Protein AF-A0A9P7V9T5-F1 (afdb_monomer_lite)

Structure (mmCIF, N/CA/C/O backbone):
data_AF-A0A9P7V9T5-F1
#
_entry.id   AF-A0A9P7V9T5-F1
#
loop_
_atom_site.group_PDB
_atom_site.id
_atom_site.type_symbol
_atom_site.label_atom_id
_atom_site.label_alt_id
_atom_site.label_comp_id
_atom_site.label_asym_id
_atom_site.label_entity_id
_atom_site.label_seq_id
_atom_site.pdbx_PDB_ins_code
_atom_site.Cartn_x
_atom_site.Cartn_y
_atom_site.Cartn_z
_atom_site.occupancy
_atom_site.B_iso_or_equiv
_atom_site.auth_seq_id
_atom_site.auth_comp_id
_atom_site.auth_asym_id
_atom_site.auth_atom_id
_atom_site.pdbx_PDB_model_num
ATOM 1 N N . MET A 1 1 ? -24.770 12.514 -9.478 1.00 42.34 1 MET A N 1
ATOM 2 C CA . MET A 1 1 ? -24.414 13.945 -9.297 1.00 42.34 1 MET A CA 1
ATOM 3 C C . MET A 1 1 ? -24.228 14.307 -7.820 1.00 42.34 1 MET A C 1
ATOM 5 O O . MET A 1 1 ? -23.297 15.034 -7.520 1.00 42.34 1 MET A O 1
ATOM 9 N N . PHE A 1 2 ? -25.030 13.765 -6.890 1.00 37.03 2 PHE A N 1
ATOM 10 C CA . PHE A 1 2 ? -24.787 13.904 -5.441 1.00 37.03 2 PHE A CA 1
ATOM 11 C C . PHE A 1 2 ? -23.568 13.104 -4.931 1.00 37.03 2 PHE A C 1
ATOM 13 O O . PHE A 1 2 ? -22.854 13.583 -4.059 1.00 37.03 2 PHE A O 1
ATOM 20 N N . GLU A 1 3 ? -23.274 11.935 -5.507 1.00 39.38 3 GLU A N 1
ATOM 21 C CA . GLU A 1 3 ? -22.151 11.078 -5.073 1.00 39.38 3 GLU A CA 1
ATOM 22 C C . GLU A 1 3 ? -20.760 11.644 -5.414 1.00 39.38 3 GLU A C 1
ATOM 24 O O . GLU A 1 3 ? -19.839 11.490 -4.618 1.00 39.38 3 GLU A O 1
ATO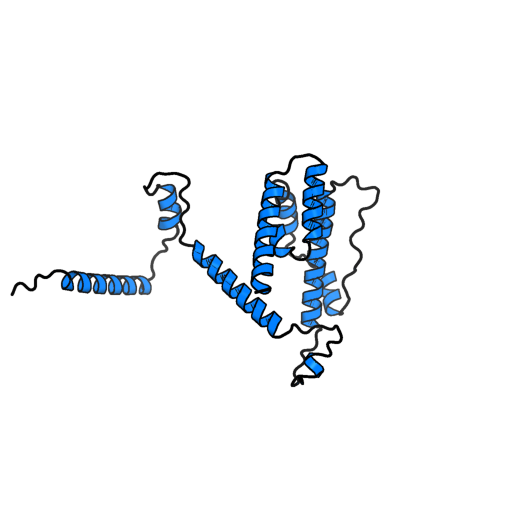M 29 N N . SER A 1 4 ? -20.602 12.380 -6.524 1.00 41.97 4 SER A N 1
ATOM 30 C CA . SER A 1 4 ? -19.321 13.039 -6.841 1.00 41.97 4 SER A CA 1
ATOM 31 C C . SER A 1 4 ? -19.023 14.193 -5.880 1.00 41.97 4 SER A C 1
ATOM 33 O O . SER A 1 4 ? -17.897 14.338 -5.426 1.00 41.97 4 SER A O 1
ATOM 35 N N . LEU A 1 5 ? -20.052 14.952 -5.486 1.00 42.19 5 LEU A N 1
ATOM 36 C CA . LEU A 1 5 ? -19.946 16.027 -4.492 1.00 42.19 5 LEU A CA 1
ATOM 37 C C . LEU A 1 5 ? -19.534 15.504 -3.112 1.00 42.19 5 LEU A C 1
ATOM 39 O O . LEU A 1 5 ? -18.780 16.157 -2.400 1.00 42.19 5 LEU A O 1
ATOM 43 N N . VAL A 1 6 ? -20.017 14.323 -2.728 1.00 49.00 6 VAL A N 1
ATOM 44 C CA . VAL A 1 6 ? -19.682 13.693 -1.446 1.00 49.00 6 VAL A CA 1
ATOM 45 C C . VAL A 1 6 ? -18.220 13.226 -1.438 1.00 49.00 6 VAL A C 1
ATOM 47 O O . VAL A 1 6 ? -17.505 13.479 -0.471 1.00 49.00 6 VAL A O 1
ATOM 50 N N . GLN A 1 7 ? -17.738 12.662 -2.548 1.00 51.19 7 GLN A N 1
ATOM 51 C CA . GLN A 1 7 ? -16.359 12.187 -2.687 1.00 51.19 7 GLN A CA 1
ATOM 52 C C . GLN A 1 7 ? -15.330 13.323 -2.824 1.00 51.19 7 GLN A C 1
ATOM 54 O O . GLN A 1 7 ? -14.248 13.247 -2.233 1.00 51.19 7 GLN A O 1
ATOM 59 N N . ASP A 1 8 ? -15.701 14.412 -3.502 1.00 54.19 8 ASP A N 1
ATOM 60 C CA . ASP A 1 8 ? -14.907 15.644 -3.569 1.00 54.19 8 ASP A CA 1
ATOM 61 C C . ASP A 1 8 ? -14.795 16.311 -2.188 1.00 54.19 8 ASP A C 1
ATOM 63 O O . ASP A 1 8 ? -13.702 16.707 -1.776 1.00 54.19 8 ASP A O 1
ATOM 67 N N . ASN A 1 9 ? -15.891 16.341 -1.417 1.00 56.19 9 ASN A N 1
ATOM 68 C CA . ASN A 1 9 ? -15.896 16.879 -0.054 1.00 56.19 9 ASN A CA 1
ATOM 69 C C . ASN A 1 9 ? -14.965 16.098 0.896 1.00 56.19 9 ASN A C 1
ATOM 71 O O . ASN A 1 9 ? -14.360 16.700 1.782 1.00 56.19 9 ASN A O 1
ATOM 75 N N . PHE A 1 10 ? -14.796 14.781 0.724 1.00 60.59 10 PHE A N 1
ATOM 76 C CA . PHE A 1 10 ? -13.914 13.975 1.585 1.00 60.59 10 PHE A CA 1
ATOM 77 C C . PHE A 1 10 ? -12.427 14.242 1.339 1.00 60.59 10 PHE A C 1
ATOM 79 O O . PHE A 1 10 ? -11.668 14.458 2.289 1.00 60.59 10 PHE A O 1
ATOM 86 N N . CYS A 1 11 ? -12.011 14.276 0.068 1.00 60.34 11 CYS A N 1
ATOM 87 C CA . CYS A 1 11 ? -10.635 14.617 -0.297 1.00 60.34 11 CYS A CA 1
ATOM 88 C C . CYS A 1 11 ? -10.302 16.058 0.116 1.00 60.34 11 CYS A C 1
ATOM 90 O O . CYS A 1 11 ? -9.200 16.342 0.590 1.00 60.34 11 CYS A O 1
ATOM 92 N N . GLN A 1 12 ? -11.279 16.958 -0.010 1.00 67.00 12 GLN A N 1
ATOM 93 C CA . GLN A 1 12 ? -11.138 18.351 0.383 1.00 67.00 12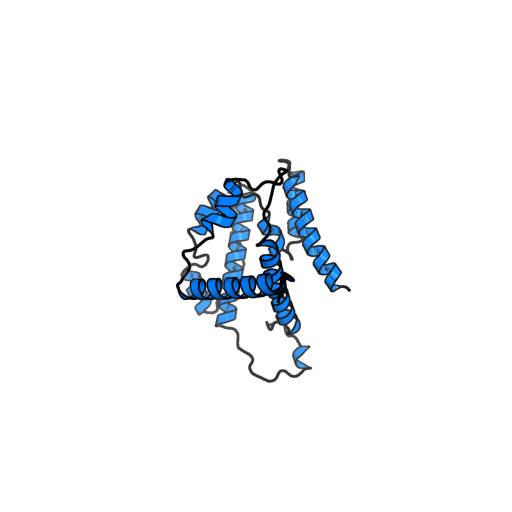 GLN A CA 1
ATOM 94 C C . GLN A 1 12 ? -11.009 18.511 1.903 1.00 67.00 12 GLN A C 1
ATOM 96 O O . GLN A 1 12 ? -10.136 19.252 2.349 1.00 67.00 12 GLN A O 1
ATOM 101 N N . SER A 1 13 ? -11.791 17.780 2.705 1.00 66.88 13 SER A N 1
ATOM 102 C CA . SER A 1 13 ? -11.669 17.785 4.170 1.00 66.88 13 SER A CA 1
ATOM 103 C C . SER A 1 13 ? -10.316 17.257 4.651 1.00 66.88 13 SER A C 1
ATOM 105 O O . SER A 1 13 ? -9.741 17.829 5.576 1.00 66.88 13 SER A O 1
ATOM 107 N N . SER A 1 14 ? -9.770 16.217 4.008 1.00 67.75 14 SER A N 1
ATOM 108 C CA . SER A 1 14 ? -8.424 15.711 4.318 1.00 67.75 14 SER A CA 1
ATOM 109 C C . SER A 1 14 ? -7.351 16.752 3.981 1.00 67.75 14 SER A C 1
ATOM 111 O O . SER A 1 14 ? -6.553 17.107 4.844 1.00 67.75 14 SER A O 1
ATOM 113 N N . ALA A 1 15 ? -7.394 17.338 2.778 1.00 72.00 15 ALA A N 1
ATOM 114 C CA . ALA A 1 15 ? -6.444 18.370 2.360 1.00 72.00 15 ALA A CA 1
ATOM 115 C C . ALA A 1 15 ? -6.509 19.634 3.239 1.00 72.00 15 ALA A C 1
ATOM 117 O O . ALA A 1 15 ? -5.474 20.199 3.596 1.00 72.00 15 ALA A O 1
ATOM 118 N N . GLN A 1 16 ? -7.715 20.059 3.629 1.00 75.50 16 GLN A N 1
ATOM 119 C CA . GLN A 1 16 ? -7.918 21.171 4.559 1.00 75.50 16 GLN A CA 1
ATOM 120 C C . GLN A 1 16 ? -7.355 20.850 5.942 1.00 75.50 16 GLN A C 1
ATOM 122 O O . GLN A 1 16 ? -6.688 21.693 6.537 1.00 75.50 16 GLN A O 1
ATOM 127 N N . PHE A 1 17 ? -7.565 19.632 6.445 1.00 76.19 17 PHE A N 1
ATOM 128 C CA . PHE A 1 17 ? -7.003 19.227 7.728 1.00 76.19 17 PHE A CA 1
ATOM 129 C C . PHE A 1 17 ? -5.473 19.191 7.688 1.00 76.19 17 PHE A C 1
ATOM 131 O O . PHE A 1 17 ? -4.839 19.745 8.582 1.00 76.19 17 PHE A O 1
ATOM 138 N N . SER A 1 18 ? -4.870 18.658 6.620 1.00 73.06 18 SER A N 1
ATOM 139 C CA . SER A 1 18 ? -3.415 18.688 6.422 1.00 73.06 18 SER A CA 1
ATOM 140 C C . SER A 1 18 ? -2.865 20.118 6.383 1.00 73.06 18 SER A C 1
ATOM 142 O O . SER A 1 18 ? -1.820 20.382 6.970 1.00 73.06 18 SER A O 1
ATOM 144 N N . GLN A 1 19 ? -3.571 21.066 5.755 1.00 75.88 19 GLN A N 1
ATOM 145 C CA . GLN A 1 19 ? -3.180 22.483 5.760 1.00 75.88 19 GLN A CA 1
ATOM 146 C C . GLN A 1 19 ? -3.274 23.110 7.157 1.00 75.88 19 GLN A C 1
ATOM 148 O O . GLN A 1 19 ? -2.361 23.824 7.573 1.00 75.88 19 GLN A O 1
ATOM 153 N N . ILE A 1 20 ? -4.339 22.811 7.907 1.00 76.19 20 ILE A N 1
ATOM 154 C CA . ILE A 1 20 ? -4.505 23.276 9.291 1.00 76.19 20 ILE A CA 1
ATOM 155 C C . ILE A 1 20 ? -3.370 22.733 10.168 1.00 76.19 20 ILE A C 1
ATOM 157 O O . ILE A 1 20 ? -2.753 23.505 10.901 1.00 76.19 20 ILE A O 1
ATOM 161 N N . LEU A 1 21 ? -3.045 21.442 10.040 1.00 70.62 21 LEU A N 1
ATOM 162 C CA . LEU A 1 21 ? -1.934 20.797 10.744 1.00 70.62 21 LEU A CA 1
ATOM 163 C C . LEU A 1 21 ? -0.559 21.354 10.335 1.00 70.62 21 LEU A C 1
ATOM 165 O O . LEU A 1 21 ? 0.306 21.513 11.190 1.00 70.62 21 LEU A O 1
ATOM 169 N N . ALA A 1 22 ? -0.352 21.705 9.064 1.00 70.44 22 ALA A N 1
ATOM 170 C CA . ALA A 1 22 ? 0.898 22.308 8.595 1.00 70.44 22 ALA A CA 1
ATOM 171 C C . ALA A 1 22 ? 1.087 23.755 9.091 1.00 70.44 22 ALA A C 1
ATOM 173 O O . ALA A 1 22 ? 2.213 24.205 9.286 1.00 70.44 22 ALA A O 1
ATOM 174 N N . SER A 1 23 ? -0.012 24.481 9.315 1.00 72.44 23 SER A N 1
ATOM 175 C CA . SER A 1 23 ? -0.011 25.859 9.833 1.00 72.44 23 SER A CA 1
ATOM 176 C C . SER A 1 23 ? -0.059 25.952 11.365 1.00 72.44 23 SER A C 1
ATOM 178 O O . SER A 1 23 ? -0.204 27.045 11.920 1.00 72.44 23 SER A O 1
ATOM 180 N N . LEU A 1 24 ? 0.015 24.812 12.057 1.00 75.06 24 LEU A N 1
ATOM 181 C CA . LEU A 1 24 ? -0.275 24.725 13.481 1.00 75.06 24 LEU A CA 1
ATOM 182 C C . LEU A 1 24 ? 0.831 25.407 14.290 1.00 75.06 24 LEU A C 1
ATOM 184 O O . LEU A 1 24 ? 1.987 24.992 14.303 1.00 75.06 24 LEU A O 1
ATOM 188 N N . THR A 1 25 ? 0.456 26.483 14.975 1.00 69.25 25 THR A N 1
ATOM 189 C CA . THR A 1 25 ? 1.336 27.186 15.913 1.00 69.25 25 THR A CA 1
ATOM 190 C C . THR A 1 25 ? 1.110 26.642 17.324 1.00 69.25 25 THR A C 1
ATOM 192 O O . THR A 1 25 ? 0.014 26.150 17.609 1.00 69.25 25 THR A O 1
ATOM 195 N N . PRO A 1 26 ? 2.080 26.761 18.251 1.00 68.25 26 PRO A N 1
ATOM 196 C CA . PRO A 1 26 ? 1.916 26.376 19.658 1.00 68.25 26 PRO A CA 1
ATOM 197 C C . PRO A 1 26 ? 1.020 27.371 20.425 1.00 68.25 26 PRO A C 1
ATOM 199 O O . PRO A 1 26 ? 1.329 27.805 21.530 1.00 68.25 26 PRO A O 1
ATOM 202 N N . SER A 1 27 ? -0.092 27.782 19.816 1.00 74.44 27 SER A N 1
ATOM 203 C CA . SER A 1 27 ? -1.121 28.619 20.412 1.00 74.44 27 SER A CA 1
ATOM 204 C C . SER A 1 27 ? -2.377 27.782 20.655 1.00 74.44 27 SER A C 1
ATOM 206 O O . SER A 1 27 ? -2.827 27.019 19.797 1.00 74.44 27 SER A O 1
ATOM 208 N N . LEU A 1 28 ? -2.983 27.951 21.833 1.00 64.44 28 LEU A N 1
ATOM 209 C CA . LEU A 1 28 ? -4.196 27.229 22.235 1.00 64.44 28 LEU A CA 1
ATOM 210 C C . LEU A 1 28 ? -5.333 27.395 21.208 1.00 64.44 28 LEU A C 1
ATOM 212 O O . LEU A 1 28 ? -6.090 26.465 20.946 1.00 64.44 28 LEU A O 1
ATOM 216 N N . GLN A 1 29 ? -5.439 28.577 20.597 1.00 67.38 29 GLN A N 1
ATOM 217 C CA . GLN A 1 29 ? -6.462 28.879 19.595 1.00 67.38 29 GLN A CA 1
ATOM 218 C C . GLN A 1 29 ? -6.256 28.095 18.291 1.00 67.38 29 GLN A C 1
ATOM 220 O O . GLN A 1 29 ? -7.228 27.586 17.729 1.00 67.38 29 GLN A O 1
ATOM 225 N N . SER A 1 30 ? -5.007 27.937 17.843 1.00 69.12 30 SER A N 1
ATOM 226 C CA . SER A 1 30 ? -4.668 27.118 16.672 1.00 69.12 30 SER A CA 1
ATOM 227 C C . SER A 1 30 ? -5.020 25.648 16.911 1.00 69.12 30 SER A C 1
ATOM 229 O O . SER A 1 30 ? -5.621 25.000 16.054 1.00 69.12 30 SER A O 1
ATOM 231 N N . LEU A 1 31 ? -4.725 25.142 18.110 1.00 70.75 31 LEU A N 1
ATOM 232 C CA . LEU A 1 31 ? -4.965 23.748 18.484 1.00 70.75 31 LEU A CA 1
ATOM 233 C C . LEU A 1 31 ? -6.463 23.440 18.663 1.00 70.75 31 LEU A C 1
ATOM 235 O O . LEU A 1 31 ? -6.963 22.432 18.168 1.00 70.75 31 LEU A O 1
ATOM 239 N N . MET A 1 32 ? -7.216 24.361 19.273 1.00 70.88 32 MET A N 1
ATOM 240 C CA . MET A 1 32 ? -8.678 24.277 19.389 1.00 70.88 32 MET A CA 1
ATOM 241 C C . MET A 1 32 ? -9.383 24.295 18.031 1.00 70.88 32 MET A C 1
ATOM 243 O O . MET A 1 32 ? -10.423 23.657 17.862 1.00 70.88 32 MET A O 1
ATOM 247 N N . THR A 1 33 ? -8.836 25.023 17.058 1.00 73.44 33 THR A N 1
ATOM 248 C CA . THR A 1 33 ? -9.397 25.089 15.703 1.00 73.44 33 THR A CA 1
ATOM 249 C C . THR A 1 33 ? -9.216 23.756 14.976 1.00 73.44 33 THR A C 1
ATOM 251 O O . THR A 1 33 ? -10.178 23.245 14.401 1.00 73.44 33 THR A O 1
ATOM 254 N N . ALA A 1 34 ? -8.037 23.138 15.094 1.00 72.81 34 ALA A N 1
ATOM 255 C CA . ALA A 1 34 ? -7.775 21.800 14.566 1.00 72.81 34 ALA A CA 1
ATOM 256 C C . ALA A 1 34 ? -8.660 20.729 15.234 1.00 72.81 34 ALA A C 1
ATOM 258 O O . ALA A 1 34 ? -9.291 19.930 14.543 1.00 72.81 34 ALA A O 1
ATOM 259 N N . ALA A 1 35 ? -8.793 20.763 16.565 1.00 73.81 35 ALA A N 1
ATOM 260 C CA . ALA A 1 35 ? -9.627 19.818 17.311 1.00 73.81 35 ALA A CA 1
ATOM 261 C C . ALA A 1 35 ? -11.118 19.930 16.946 1.00 73.81 35 ALA A C 1
ATOM 263 O O . ALA A 1 35 ? -11.788 18.922 16.728 1.00 73.81 35 ALA A O 1
ATOM 264 N N . ARG A 1 36 ? -11.648 21.154 16.809 1.00 74.38 36 ARG A N 1
ATOM 265 C CA . ARG A 1 36 ? -13.034 21.373 16.358 1.00 74.38 36 ARG A CA 1
ATOM 266 C C . ARG A 1 36 ? -13.259 20.890 14.930 1.00 74.38 36 ARG A C 1
ATOM 268 O O . ARG A 1 36 ? -14.326 20.353 14.645 1.00 74.38 36 ARG A O 1
ATOM 275 N N . PHE A 1 37 ? -12.280 21.070 14.046 1.00 79.44 37 PHE A N 1
ATOM 276 C CA . PHE A 1 37 ? -12.364 20.579 12.673 1.00 79.44 37 PHE A CA 1
ATOM 277 C C . PHE A 1 37 ? -12.384 19.045 12.623 1.00 79.44 37 PHE A C 1
ATOM 279 O O . PHE A 1 37 ? -13.205 18.476 11.903 1.00 79.44 37 PHE A O 1
ATOM 286 N N . ALA A 1 38 ? -11.549 18.386 13.432 1.00 74.44 38 ALA A N 1
ATOM 287 C CA . ALA A 1 38 ? -11.526 16.930 13.554 1.00 74.44 38 ALA A CA 1
ATOM 288 C C . ALA A 1 38 ? -12.850 16.381 14.110 1.00 74.44 38 ALA A C 1
ATOM 290 O O . ALA A 1 38 ? -13.433 15.478 13.520 1.00 74.44 38 ALA A O 1
ATOM 291 N N . LEU A 1 39 ? -13.385 16.982 15.179 1.00 74.69 39 LEU A N 1
ATOM 292 C CA . LEU A 1 39 ? -14.665 16.571 15.770 1.00 74.69 39 LEU A CA 1
ATOM 293 C C . LEU A 1 39 ? -15.851 16.785 14.821 1.00 74.69 39 LEU A C 1
ATOM 295 O O . LEU A 1 39 ? -16.733 15.936 14.734 1.00 74.69 39 LEU A O 1
ATOM 299 N N . LYS A 1 40 ? -15.865 17.893 14.070 1.00 77.06 40 LYS A N 1
ATOM 300 C CA . LYS A 1 40 ? -16.915 18.176 13.079 1.00 77.06 40 LYS A CA 1
ATOM 301 C C . LYS A 1 40 ? -16.919 17.166 11.925 1.00 77.06 40 LYS A C 1
ATOM 303 O O . LYS A 1 40 ? -17.968 16.928 11.336 1.00 77.06 40 LYS A O 1
ATOM 308 N N . ASN A 1 41 ? -15.765 16.576 11.618 1.00 76.00 41 ASN A N 1
ATOM 309 C CA . ASN A 1 41 ? -15.586 15.609 10.538 1.00 76.00 41 ASN A CA 1
ATOM 310 C C . ASN A 1 41 ? -15.308 14.185 11.056 1.00 76.00 41 ASN A C 1
ATOM 312 O O . ASN A 1 41 ? -14.768 13.370 10.314 1.00 76.00 41 ASN A O 1
ATOM 316 N N . ALA A 1 42 ? -15.695 13.870 12.300 1.00 67.88 42 ALA A N 1
ATOM 317 C CA . ALA A 1 42 ? -15.404 12.585 12.947 1.00 67.88 42 ALA A CA 1
ATOM 318 C C . ALA A 1 42 ? -15.975 11.366 12.196 1.00 67.88 42 ALA A C 1
ATOM 320 O O . ALA A 1 42 ? -15.403 10.286 12.262 1.00 67.88 42 ALA A O 1
ATOM 321 N N . ALA A 1 43 ? -17.046 11.545 11.414 1.00 64.94 43 ALA A N 1
ATOM 322 C CA . ALA A 1 43 ? -17.587 10.507 10.530 1.00 64.94 43 ALA A CA 1
ATOM 323 C C . ALA A 1 43 ? -16.600 10.047 9.430 1.00 64.94 43 ALA A C 1
ATOM 325 O O . ALA A 1 43 ? -16.811 9.004 8.823 1.00 64.94 43 ALA A O 1
ATOM 326 N N . ASN A 1 44 ? -15.526 10.810 9.191 1.00 67.62 44 ASN A N 1
ATOM 327 C CA . ASN A 1 44 ? -14.500 10.563 8.175 1.00 67.62 44 ASN A CA 1
ATOM 328 C C . ASN A 1 44 ? -13.126 10.254 8.805 1.00 67.62 44 ASN A C 1
ATOM 330 O O . ASN A 1 44 ? -12.088 10.604 8.238 1.00 67.62 44 ASN A O 1
ATOM 334 N N . GLU A 1 45 ? -13.125 9.636 9.991 1.00 63.50 45 GLU A N 1
ATOM 335 C CA . GLU A 1 45 ? -11.936 9.277 10.779 1.00 63.50 45 GLU A CA 1
ATOM 336 C C . GLU A 1 45 ? -10.846 8.589 9.932 1.00 63.50 45 GLU A C 1
ATOM 338 O O . GLU A 1 45 ? -9.696 9.017 9.973 1.00 63.50 45 GLU A O 1
ATOM 343 N N . ASP A 1 46 ? -11.192 7.661 9.040 1.00 60.34 46 ASP A N 1
ATOM 344 C CA . ASP A 1 46 ? -10.218 6.933 8.205 1.00 60.34 46 ASP A CA 1
ATOM 345 C C . ASP A 1 46 ? -9.262 7.834 7.381 1.00 60.34 46 ASP A C 1
ATOM 347 O O . ASP A 1 46 ? -8.143 7.429 7.064 1.00 60.34 46 ASP A O 1
ATOM 351 N N . TYR A 1 47 ? -9.659 9.073 7.064 1.00 62.75 47 TYR A N 1
ATOM 352 C CA . TYR A 1 47 ? -8.891 10.009 6.227 1.00 62.75 47 TYR A CA 1
ATOM 353 C C . TYR A 1 47 ? -8.155 11.112 7.003 1.00 62.75 47 TYR A C 1
ATOM 355 O O . TYR A 1 47 ? -7.362 11.856 6.415 1.00 62.75 47 TYR A O 1
ATOM 363 N N . LEU A 1 48 ? -8.429 11.254 8.303 1.00 60.53 48 LEU A N 1
ATOM 364 C CA . LEU A 1 48 ? -7.854 12.302 9.158 1.00 60.53 48 LEU A CA 1
ATOM 365 C C . LEU A 1 48 ? -6.600 11.817 9.899 1.00 60.53 48 LEU A C 1
ATOM 367 O O . LEU A 1 48 ? -5.671 12.591 10.126 1.00 60.53 48 LEU A O 1
ATOM 371 N N . PHE A 1 49 ? -6.555 10.531 10.249 1.00 60.06 49 PHE A N 1
ATOM 372 C CA . PHE A 1 49 ? -5.515 9.945 11.098 1.00 60.06 49 PHE A CA 1
ATOM 373 C C . PHE A 1 49 ? -4.128 9.770 10.456 1.00 60.06 49 PHE A C 1
ATOM 375 O O . PHE A 1 49 ? -3.148 9.877 11.196 1.00 60.06 49 PHE A O 1
ATOM 382 N N . PRO A 1 50 ? -3.979 9.577 9.128 1.00 62.81 50 PRO A N 1
ATOM 383 C CA . PRO A 1 50 ? -2.654 9.477 8.510 1.00 62.81 50 PRO A CA 1
ATOM 384 C C . PRO A 1 50 ? -1.783 10.737 8.657 1.00 62.81 50 PRO A C 1
ATOM 386 O O . PRO A 1 50 ? -0.574 10.659 8.460 1.00 62.81 50 PRO A O 1
ATOM 389 N N . HIS A 1 51 ? -2.378 11.892 8.989 1.00 54.75 51 HIS A N 1
ATOM 390 C CA . HIS A 1 51 ? -1.711 13.202 8.966 1.00 54.75 51 HIS A CA 1
ATOM 391 C C . HIS A 1 51 ? -1.205 13.700 10.326 1.00 54.75 51 HIS A C 1
ATOM 393 O O . HIS A 1 51 ? -0.618 14.780 10.388 1.00 54.75 51 HIS A O 1
ATOM 399 N N . PHE A 1 52 ? -1.412 12.965 11.424 1.00 56.50 52 PHE A N 1
ATOM 400 C CA . PHE A 1 52 ? -0.892 13.396 12.726 1.00 56.50 52 PHE A CA 1
ATOM 401 C C . PHE A 1 52 ? 0.651 13.368 12.744 1.00 56.50 52 PHE A C 1
ATOM 403 O O . PHE A 1 52 ? 1.251 12.365 12.350 1.00 56.50 52 PHE A O 1
ATOM 410 N N . PRO A 1 53 ? 1.321 14.449 13.196 1.00 50.28 53 PRO A N 1
ATOM 411 C CA . PRO A 1 53 ? 2.776 14.544 13.170 1.00 50.28 53 PRO A CA 1
ATOM 412 C C . PRO A 1 53 ? 3.426 13.484 14.071 1.00 50.28 53 PRO A C 1
ATOM 414 O O . PRO A 1 53 ? 3.181 13.408 15.274 1.00 50.28 53 PRO A O 1
ATOM 417 N N . GLN A 1 54 ? 4.294 12.675 13.462 1.00 50.84 54 GLN A N 1
ATOM 418 C CA . GLN A 1 54 ? 4.946 11.495 14.044 1.00 50.84 54 GLN A CA 1
ATOM 419 C C . GLN A 1 54 ? 6.002 11.806 15.123 1.00 50.84 54 GLN A C 1
ATOM 421 O O . GLN A 1 54 ? 6.567 10.888 15.711 1.00 50.84 54 GLN A O 1
ATOM 426 N N . THR A 1 55 ? 6.283 13.075 15.420 1.00 45.66 55 THR A N 1
ATOM 427 C CA . THR A 1 55 ? 7.514 13.483 16.118 1.00 45.66 55 THR A CA 1
ATOM 428 C C . THR A 1 55 ? 7.506 13.324 17.639 1.00 45.66 55 THR A C 1
ATOM 430 O O . THR A 1 55 ? 8.570 13.371 18.240 1.00 45.66 55 THR A O 1
ATOM 433 N N . ASN A 1 56 ? 6.355 13.071 18.270 1.00 49.22 56 ASN A N 1
ATOM 434 C CA . ASN A 1 56 ? 6.288 12.657 19.688 1.00 49.22 56 ASN A CA 1
ATOM 435 C C . ASN A 1 56 ? 5.397 11.419 19.911 1.00 49.22 56 ASN A C 1
ATOM 437 O O . ASN A 1 56 ? 5.292 10.875 21.006 1.00 49.22 56 ASN A O 1
ATOM 441 N N . VAL A 1 57 ? 4.753 10.961 18.836 1.00 52.16 57 VAL A N 1
ATOM 442 C CA . VAL A 1 57 ? 3.858 9.805 18.818 1.00 52.16 57 VAL A CA 1
ATOM 443 C C . VAL A 1 57 ? 4.647 8.525 18.541 1.00 52.16 57 VAL A C 1
ATOM 445 O O . VAL A 1 57 ? 4.224 7.473 18.988 1.00 52.16 57 VAL A O 1
ATOM 448 N N . GLN A 1 58 ? 5.824 8.591 17.903 1.00 49.34 58 GLN A N 1
ATOM 449 C CA . GLN A 1 58 ? 6.670 7.419 17.638 1.00 49.34 58 GLN A CA 1
ATOM 450 C C . GLN A 1 58 ? 7.133 6.690 18.906 1.00 49.34 58 GLN A C 1
ATOM 452 O O . GLN A 1 58 ? 7.113 5.466 18.920 1.00 49.34 58 GLN A O 1
ATOM 457 N N . GLU A 1 59 ? 7.489 7.387 19.990 1.00 50.69 59 GLU A N 1
ATOM 458 C CA . GLU A 1 59 ? 7.917 6.723 21.234 1.00 50.69 59 GLU A CA 1
ATOM 459 C C . GLU A 1 59 ? 6.742 6.028 21.956 1.00 50.69 59 GLU A C 1
ATOM 461 O O . GLU A 1 59 ? 6.902 4.959 22.550 1.00 50.69 59 GLU A O 1
ATOM 466 N N . LEU A 1 60 ? 5.533 6.593 21.851 1.00 51.84 60 LEU A N 1
ATOM 467 C CA . LEU A 1 60 ? 4.295 5.981 22.346 1.00 51.84 60 LEU A CA 1
ATOM 468 C C . LEU A 1 60 ? 3.796 4.864 21.419 1.00 51.84 60 LEU A C 1
ATOM 470 O O . LEU A 1 60 ? 3.362 3.825 21.905 1.00 51.84 60 LEU A O 1
ATOM 474 N N . MET A 1 61 ? 3.906 5.029 20.101 1.00 49.22 61 MET A N 1
ATOM 475 C CA . MET A 1 61 ? 3.603 3.993 19.114 1.00 49.22 61 MET A CA 1
ATOM 476 C C . MET A 1 61 ? 4.540 2.809 19.279 1.00 49.22 61 MET A C 1
ATOM 478 O O . MET A 1 61 ? 4.047 1.697 19.325 1.00 49.22 61 MET A O 1
ATOM 482 N N . LEU A 1 62 ? 5.841 3.007 19.499 1.00 49.69 62 LEU A N 1
ATOM 483 C CA . LEU A 1 62 ? 6.787 1.905 19.692 1.00 49.69 62 LEU A CA 1
ATOM 484 C C . LEU A 1 62 ? 6.481 1.087 20.962 1.00 49.69 62 LEU A C 1
ATOM 486 O O . LEU A 1 62 ? 6.591 -0.140 20.949 1.00 49.69 62 LEU A O 1
ATOM 490 N N . LYS A 1 63 ? 6.044 1.750 22.047 1.00 51.47 63 LYS A N 1
ATOM 491 C CA . LYS A 1 63 ? 5.595 1.096 23.294 1.00 51.47 63 LYS A CA 1
ATOM 492 C C . LYS A 1 63 ? 4.272 0.330 23.146 1.00 51.47 63 LYS A C 1
ATOM 494 O O . LYS A 1 63 ? 4.033 -0.589 23.922 1.00 51.47 63 LYS A O 1
ATOM 499 N N . TYR A 1 64 ? 3.424 0.693 22.181 1.00 48.59 64 TYR A N 1
ATOM 500 C CA . TYR A 1 64 ? 2.103 0.080 21.975 1.00 48.59 64 TYR A CA 1
ATOM 501 C C . TYR A 1 64 ? 2.022 -0.846 20.745 1.00 48.59 64 TYR A C 1
ATOM 503 O O . TYR A 1 64 ? 1.212 -1.763 20.737 1.00 48.59 64 TYR A O 1
ATOM 511 N N . GLU A 1 65 ? 2.884 -0.696 19.739 1.00 47.44 65 GLU A N 1
ATOM 512 C CA . GLU A 1 65 ? 3.062 -1.641 18.621 1.00 47.44 65 GLU A CA 1
ATOM 513 C C . GLU A 1 65 ? 3.713 -2.944 19.094 1.00 47.44 65 GLU A C 1
ATOM 515 O O . GLU A 1 65 ? 3.427 -4.018 18.565 1.00 47.44 65 GLU A O 1
ATOM 520 N N . THR A 1 66 ? 4.524 -2.877 20.154 1.00 48.06 66 THR A N 1
ATOM 521 C CA . THR A 1 66 ? 4.994 -4.069 20.875 1.00 48.06 66 THR A CA 1
ATOM 522 C C . THR A 1 66 ? 3.860 -4.804 21.606 1.00 48.06 66 THR A C 1
ATOM 524 O O . THR A 1 66 ? 3.993 -5.997 21.866 1.00 48.06 66 THR A O 1
ATOM 527 N N . GLN A 1 67 ? 2.709 -4.159 21.846 1.00 47.94 67 GLN A N 1
ATOM 528 C CA . GLN A 1 67 ? 1.459 -4.790 22.291 1.00 47.94 67 GLN A CA 1
ATOM 529 C C . GLN A 1 67 ? 0.555 -5.124 21.093 1.00 47.94 67 GLN A C 1
ATOM 531 O O . GLN A 1 67 ? -0.586 -4.677 20.989 1.00 47.94 67 GLN A O 1
ATOM 536 N N . ASN A 1 68 ? 1.062 -5.947 20.173 1.00 48.12 68 ASN A N 1
ATOM 537 C CA . ASN A 1 68 ? 0.341 -6.397 18.972 1.00 48.12 68 ASN A CA 1
ATOM 538 C C . ASN A 1 68 ? -0.970 -7.181 19.273 1.00 48.12 68 ASN A C 1
ATOM 540 O O . ASN A 1 68 ? -1.747 -7.499 18.368 1.00 48.12 68 ASN A O 1
ATOM 544 N N . GLU A 1 69 ? -1.272 -7.431 20.549 1.00 59.03 69 GLU A N 1
ATOM 545 C CA . GLU A 1 69 ? -2.571 -7.860 21.066 1.00 59.03 69 GLU A CA 1
ATOM 546 C C . GLU A 1 69 ? -3.325 -6.679 21.702 1.00 59.03 69 GLU A C 1
ATOM 548 O O . GLU A 1 69 ? -3.299 -6.451 22.906 1.00 59.03 69 GLU A O 1
ATOM 553 N N . LEU A 1 70 ? -4.054 -5.924 20.873 1.00 68.38 70 LEU A N 1
ATOM 554 C CA . LEU A 1 70 ? -5.033 -4.930 21.348 1.00 68.38 70 LEU A CA 1
ATOM 555 C C . LEU A 1 70 ? -6.177 -5.558 22.167 1.00 68.38 70 LEU A C 1
ATOM 557 O O . LEU A 1 70 ? -6.859 -4.831 22.881 1.00 68.38 70 LEU A O 1
ATOM 561 N N . LEU A 1 71 ? -6.420 -6.866 22.022 1.00 70.44 71 LEU A N 1
ATOM 562 C CA . LEU A 1 71 ? -7.382 -7.615 22.829 1.00 70.44 71 LEU A CA 1
ATOM 563 C C . LEU A 1 71 ? -6.637 -8.406 23.896 1.00 70.44 71 LEU A C 1
ATOM 565 O O . LEU A 1 71 ? -5.685 -9.113 23.580 1.00 70.44 71 LEU A O 1
ATOM 569 N N . THR A 1 72 ? -7.097 -8.321 25.137 1.00 77.88 72 THR A N 1
ATOM 570 C CA . THR A 1 72 ? -6.570 -9.152 26.222 1.00 77.88 72 THR A CA 1
ATOM 571 C C . THR A 1 72 ? -7.131 -10.575 26.138 1.00 77.88 72 THR A C 1
ATOM 573 O O . THR A 1 72 ? -8.164 -10.819 25.515 1.00 77.88 72 THR A O 1
ATOM 576 N N . ALA A 1 73 ? -6.491 -11.536 26.810 1.00 75.94 73 ALA A N 1
ATOM 577 C CA . ALA A 1 73 ? -7.037 -12.892 26.936 1.00 75.94 73 ALA A CA 1
ATOM 578 C C . ALA A 1 73 ? -8.450 -12.897 27.561 1.00 75.94 73 ALA A C 1
ATOM 580 O O . ALA A 1 73 ? -9.299 -13.693 27.175 1.00 75.94 73 ALA A O 1
ATOM 581 N N . GLU A 1 74 ? -8.719 -11.956 28.470 1.00 79.88 74 GLU A N 1
ATOM 582 C CA . GLU A 1 74 ? -10.045 -11.727 29.052 1.00 79.88 74 GLU A CA 1
ATOM 583 C C . GLU A 1 74 ? -11.066 -11.267 27.999 1.00 79.88 74 GLU A C 1
ATOM 585 O O . GLU A 1 74 ? -12.174 -11.800 27.939 1.00 79.88 74 GLU A O 1
ATOM 590 N N . ASP A 1 75 ? -10.686 -10.354 27.097 1.00 77.81 75 ASP A N 1
ATOM 591 C CA . ASP A 1 75 ? -11.558 -9.926 26.000 1.00 77.81 75 ASP A CA 1
ATOM 592 C C . ASP A 1 75 ? -11.959 -11.103 25.105 1.00 77.81 75 ASP A C 1
ATOM 594 O O . A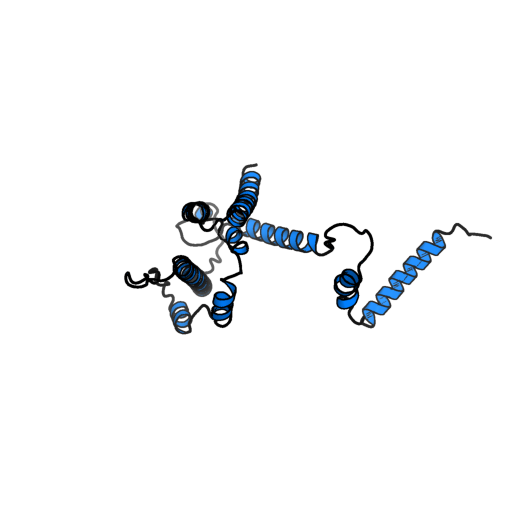SP A 1 75 ? -13.108 -11.197 24.685 1.00 77.81 75 ASP A O 1
ATOM 598 N N . LEU A 1 76 ? -11.028 -12.019 24.826 1.00 78.12 76 LEU A N 1
ATOM 599 C CA . LEU A 1 76 ? -11.310 -13.209 24.022 1.00 78.12 76 LEU A CA 1
ATOM 600 C C . LEU A 1 76 ? -12.328 -14.125 24.712 1.00 78.12 76 LEU A C 1
ATOM 602 O O . LEU A 1 76 ? -13.256 -14.592 24.053 1.00 78.12 76 LEU A O 1
ATOM 606 N N . THR A 1 77 ? -12.215 -14.314 26.031 1.00 82.44 77 THR A N 1
ATOM 607 C CA . THR A 1 77 ? -13.211 -15.077 26.802 1.00 82.44 77 THR A CA 1
ATOM 608 C C . THR A 1 77 ? -14.570 -14.377 26.855 1.00 82.44 77 THR A C 1
ATOM 610 O O . THR A 1 77 ? -15.609 -15.030 26.782 1.00 82.44 77 THR A O 1
ATOM 613 N N . ASN A 1 78 ? -14.594 -13.045 26.916 1.00 85.31 78 ASN A N 1
ATOM 614 C CA . ASN A 1 78 ? -15.835 -12.271 26.913 1.00 85.31 78 ASN A CA 1
ATOM 615 C C . ASN A 1 78 ? -16.519 -12.302 25.536 1.00 85.31 78 ASN A C 1
ATOM 617 O O . ASN A 1 78 ? -17.741 -12.425 25.461 1.00 85.31 78 ASN A O 1
ATOM 621 N N . ILE A 1 79 ? -15.735 -12.283 24.451 1.00 81.88 79 ILE A N 1
ATOM 622 C CA . ILE A 1 79 ? -16.224 -12.494 23.083 1.00 81.88 79 ILE A CA 1
ATOM 623 C C . ILE A 1 79 ? -16.848 -13.882 22.952 1.00 81.88 79 ILE A C 1
ATOM 625 O O . ILE A 1 79 ? -17.909 -14.008 22.351 1.00 81.88 79 ILE A O 1
ATOM 629 N N . GLU A 1 80 ? -16.216 -14.929 23.485 1.00 81.62 80 GLU A N 1
ATOM 630 C CA . GLU A 1 80 ? -16.761 -16.293 23.423 1.00 81.62 80 GLU A CA 1
ATOM 631 C C . GLU A 1 80 ? -18.110 -16.420 24.134 1.00 81.62 80 GLU A C 1
ATOM 633 O O . GLU A 1 80 ? -18.994 -17.104 23.627 1.00 81.62 80 GLU A O 1
ATOM 638 N N . ASN A 1 81 ? -18.298 -15.696 25.237 1.00 82.88 81 ASN A N 1
ATOM 639 C CA . ASN A 1 81 ? -19.539 -15.680 26.015 1.00 82.88 81 ASN A CA 1
ATOM 640 C C . ASN A 1 81 ? -20.581 -14.648 25.528 1.00 82.88 81 ASN A C 1
ATOM 642 O O . ASN A 1 81 ? -21.549 -14.385 26.237 1.00 82.88 81 ASN A O 1
ATOM 646 N N . ASP A 1 82 ? -20.377 -14.045 24.353 1.00 82.06 82 ASP A N 1
ATOM 647 C CA . ASP A 1 82 ? -21.244 -13.016 23.756 1.00 82.06 82 ASP A CA 1
ATOM 648 C C . ASP A 1 82 ? -21.502 -11.791 24.663 1.00 82.06 82 ASP A C 1
ATOM 650 O O . ASP A 1 82 ? -22.556 -11.157 24.631 1.00 82.06 82 ASP A O 1
ATOM 654 N N . VAL A 1 83 ? -20.520 -11.409 25.482 1.00 82.69 83 VAL A N 1
ATOM 655 C CA . VAL A 1 83 ? -20.648 -10.256 26.382 1.00 82.69 83 VAL A CA 1
ATOM 656 C C . VAL A 1 83 ? -20.362 -8.957 25.606 1.00 82.69 83 VAL A C 1
ATOM 658 O O . VAL A 1 83 ? -19.356 -8.884 24.896 1.00 82.69 83 VAL A O 1
ATOM 661 N N . PRO A 1 84 ? -21.201 -7.907 25.696 1.00 82.19 84 PRO A N 1
ATOM 662 C CA . PRO A 1 84 ? -20.909 -6.605 25.091 1.00 82.19 84 PRO A CA 1
ATOM 663 C C . PRO A 1 84 ? -19.697 -5.913 25.731 1.00 82.19 84 PRO A C 1
ATOM 665 O O . PRO A 1 84 ? -19.419 -6.084 26.917 1.00 82.19 84 PRO A O 1
ATOM 668 N N . PHE A 1 85 ? -18.977 -5.115 24.938 1.00 80.69 85 PHE A N 1
ATOM 669 C CA . PHE A 1 85 ? -17.839 -4.341 25.434 1.00 80.69 85 PHE A CA 1
ATOM 670 C C . PHE A 1 85 ? -18.319 -3.278 26.433 1.00 80.69 85 PHE A C 1
ATOM 672 O O . PHE A 1 85 ? -19.363 -2.661 26.227 1.00 80.69 85 PHE A O 1
ATOM 679 N N . SER A 1 86 ? -17.565 -3.044 27.509 1.00 76.56 86 SER A N 1
ATOM 680 C CA . SER A 1 86 ? -17.915 -2.010 28.491 1.00 7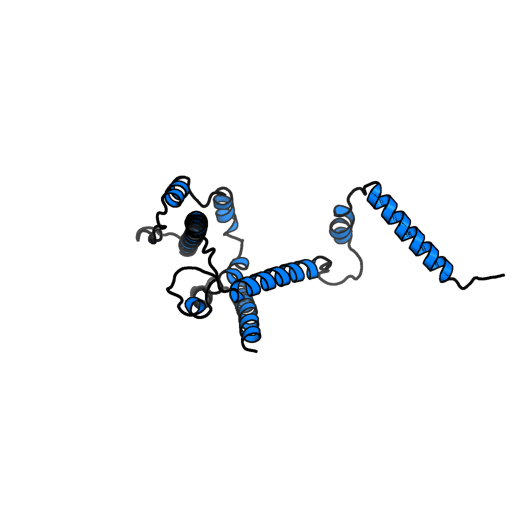6.56 86 SER A CA 1
ATOM 681 C C . SER A 1 86 ? -17.851 -0.621 27.850 1.00 76.56 86 SER A C 1
ATOM 683 O O . SER A 1 86 ? -16.804 -0.223 27.348 1.00 76.56 86 SER A O 1
ATOM 685 N N . GLU A 1 87 ? -18.959 0.125 27.871 1.00 67.75 87 GLU A N 1
ATOM 686 C CA . GLU A 1 87 ? -19.081 1.439 27.217 1.00 67.75 87 GLU A CA 1
ATOM 687 C C . GLU A 1 87 ? -18.373 2.577 27.959 1.00 67.75 87 GLU A C 1
ATOM 689 O O . GLU A 1 87 ? -18.258 3.684 27.429 1.00 67.75 87 GLU A O 1
ATOM 694 N N . GLN A 1 88 ? -17.903 2.342 29.185 1.00 67.06 88 GLN A N 1
ATOM 695 C CA . GLN A 1 88 ? -17.260 3.394 29.957 1.00 67.06 88 GLN A CA 1
ATOM 696 C C . GLN A 1 88 ? -15.809 3.574 29.491 1.00 67.06 88 GLN A C 1
ATOM 698 O O . GLN A 1 88 ? -14.993 2.665 29.680 1.00 67.06 88 GLN A O 1
ATOM 703 N N . PRO A 1 89 ? -15.453 4.733 28.897 1.00 63.28 89 PRO A N 1
ATOM 704 C CA . PRO A 1 89 ? -14.055 5.042 28.653 1.00 63.28 89 PRO A CA 1
ATOM 705 C C . PRO A 1 89 ? -13.326 5.096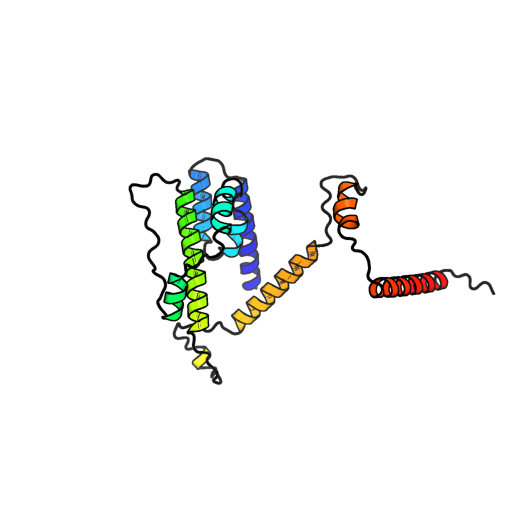 30.000 1.00 63.28 89 PRO A C 1
ATOM 707 O O . PRO A 1 89 ? -13.952 5.428 31.012 1.00 63.28 89 PRO A O 1
ATOM 710 N N . PRO A 1 90 ? -12.013 4.814 30.046 1.00 63.03 90 PRO A N 1
ATOM 711 C CA . PRO A 1 90 ? -11.231 5.074 31.244 1.00 63.03 90 PRO A CA 1
ATOM 712 C C . PRO A 1 90 ? -11.355 6.566 31.571 1.00 63.03 90 PRO A C 1
ATOM 714 O O . PRO A 1 90 ? -10.786 7.412 30.882 1.00 63.03 90 PRO A O 1
ATOM 717 N N . THR A 1 91 ? -12.168 6.901 32.574 1.00 56.72 91 THR A N 1
ATOM 718 C CA . THR A 1 91 ? -12.306 8.272 33.057 1.00 56.72 91 THR A CA 1
ATOM 719 C C . THR A 1 91 ? -10.944 8.717 33.566 1.00 56.72 91 THR A C 1
ATOM 721 O O . THR A 1 91 ? -10.425 8.064 34.475 1.00 56.72 91 THR A O 1
ATOM 724 N N . PRO A 1 92 ? -10.355 9.796 33.022 1.00 54.59 92 PRO A N 1
ATOM 725 C CA . PRO A 1 92 ? -9.175 10.377 33.634 1.00 54.59 92 PRO A CA 1
ATOM 726 C C . PRO A 1 92 ? -9.580 10.832 35.035 1.00 54.59 92 PRO A C 1
ATOM 728 O O . PRO A 1 92 ? -10.545 11.586 35.200 1.00 54.59 92 PRO A O 1
ATOM 731 N N . SER A 1 93 ? -8.892 10.326 36.054 1.00 51.34 93 SER A N 1
ATOM 732 C CA . SER A 1 93 ? -9.066 10.795 37.422 1.00 51.34 93 SER A CA 1
ATOM 733 C C . SER A 1 93 ? -8.868 12.314 37.424 1.00 51.34 93 SER A C 1
ATOM 735 O O . SER A 1 93 ? -7.897 12.790 36.837 1.00 51.34 93 SER A O 1
ATOM 737 N N . PRO A 1 94 ? -9.695 13.109 38.123 1.00 55.16 94 PRO A N 1
ATOM 738 C CA . PRO A 1 94 ? -9.497 14.560 38.221 1.00 55.16 94 PRO A CA 1
ATOM 739 C C . PRO A 1 94 ? -8.182 14.970 38.923 1.00 55.16 94 PRO A C 1
ATOM 741 O O . PRO A 1 94 ? -7.945 16.156 39.129 1.00 55.16 94 PRO A O 1
ATOM 744 N N . GLN A 1 95 ? -7.342 14.004 39.308 1.00 51.16 95 GLN A N 1
ATOM 745 C CA . GLN A 1 95 ? -6.026 14.189 39.920 1.00 51.16 95 GLN A CA 1
ATOM 746 C C . GLN A 1 95 ? -4.859 13.996 38.937 1.00 51.16 95 GLN A C 1
ATOM 748 O O . GLN A 1 95 ? -3.725 14.301 39.299 1.00 51.16 95 GLN A O 1
ATOM 753 N N . ASP A 1 96 ? -5.112 13.550 37.702 1.00 51.88 96 ASP A N 1
ATOM 754 C CA . ASP A 1 96 ? -4.054 13.313 36.725 1.00 51.88 96 ASP A CA 1
ATOM 755 C C . ASP A 1 96 ? -3.779 14.587 35.919 1.00 51.88 96 ASP A C 1
ATOM 757 O O . ASP A 1 96 ? -4.485 14.932 34.971 1.00 51.88 96 ASP A O 1
ATOM 761 N N . THR A 1 97 ? -2.713 15.297 36.288 1.00 54.50 97 THR A N 1
ATOM 762 C CA . THR A 1 97 ? -2.038 16.303 35.451 1.00 54.50 97 THR A CA 1
ATOM 763 C C . THR A 1 97 ? -1.353 15.639 34.248 1.00 54.50 97 THR A C 1
ATOM 765 O O . THR A 1 97 ? -0.143 15.766 34.066 1.00 54.50 97 THR A O 1
ATOM 768 N N . GLU A 1 98 ? -2.088 14.868 33.452 1.00 60.31 98 GLU A N 1
ATOM 769 C CA . GLU A 1 98 ? -1.580 14.307 32.202 1.00 60.31 98 GLU A CA 1
ATOM 770 C C . GLU A 1 98 ? -1.855 15.263 31.038 1.00 60.31 98 GLU A C 1
ATOM 772 O O . GLU A 1 98 ? -2.881 15.945 30.987 1.00 60.31 98 GLU A O 1
ATOM 777 N N . ASP A 1 99 ? -0.912 15.316 30.094 1.00 70.69 99 ASP A N 1
ATOM 778 C CA . ASP A 1 99 ? -1.026 16.115 28.875 1.00 70.69 99 ASP A CA 1
ATOM 779 C C . ASP A 1 99 ? -2.347 15.774 28.145 1.00 70.69 99 ASP A C 1
ATOM 781 O O . ASP A 1 99 ? -2.629 14.589 27.913 1.00 70.69 99 ASP A O 1
ATOM 785 N N . PRO A 1 100 ? -3.174 16.769 27.764 1.00 73.75 100 PRO A N 1
ATOM 786 C CA . PRO A 1 100 ? -4.421 16.541 27.032 1.00 73.75 100 PRO A CA 1
ATOM 787 C C . PRO A 1 100 ? -4.241 15.691 25.766 1.00 73.75 100 PRO A C 1
ATOM 789 O O . PRO A 1 100 ? -5.162 14.966 25.385 1.00 73.75 100 PRO A O 1
ATOM 792 N N . LEU A 1 101 ? -3.062 15.726 25.137 1.00 72.06 101 LEU A N 1
ATOM 793 C CA . LEU A 1 101 ? -2.745 14.883 23.986 1.00 72.06 101 LEU A CA 1
ATOM 794 C C . LEU A 1 101 ? -2.676 13.392 24.354 1.00 72.06 101 LEU A C 1
ATOM 796 O O . LEU A 1 101 ? -3.168 12.546 23.608 1.00 72.06 101 LEU A O 1
ATOM 800 N N . ILE A 1 102 ? -2.112 13.063 25.518 1.00 71.25 102 ILE A N 1
ATOM 801 C CA . ILE A 1 102 ? -1.995 11.685 26.015 1.00 71.25 102 ILE A CA 1
ATOM 802 C C . ILE A 1 102 ? -3.380 11.139 26.372 1.00 71.25 102 ILE A C 1
ATOM 804 O O . ILE A 1 102 ? -3.700 9.999 26.037 1.00 71.25 102 ILE A O 1
ATOM 808 N N . SER A 1 103 ? -4.226 11.964 26.990 1.00 69.31 103 SER A N 1
ATOM 809 C CA . SER A 1 103 ? -5.614 11.603 27.295 1.00 69.31 103 SER A CA 1
ATOM 810 C C . SER A 1 103 ? -6.421 11.318 26.023 1.00 69.31 103 SER A C 1
ATOM 812 O O . SER A 1 103 ? -7.051 10.263 25.904 1.00 69.31 103 SER A O 1
ATOM 814 N N . ALA A 1 104 ? -6.322 12.195 25.018 1.00 72.94 104 ALA A N 1
ATOM 815 C CA . ALA A 1 104 ? -6.953 11.977 23.718 1.00 72.94 104 ALA A CA 1
ATOM 816 C C . ALA A 1 104 ? -6.460 10.679 23.059 1.00 72.94 104 ALA A C 1
ATOM 818 O O . ALA A 1 104 ? -7.262 9.891 22.559 1.00 72.94 104 ALA A O 1
ATOM 819 N N . TRP A 1 105 ? -5.156 10.404 23.123 1.00 72.81 105 TRP A N 1
ATOM 820 C CA . TRP A 1 105 ? -4.583 9.174 22.584 1.00 72.81 105 TRP A CA 1
ATOM 821 C C . TRP A 1 105 ? -5.099 7.914 23.294 1.00 72.81 105 TRP A C 1
ATOM 823 O O . TRP A 1 105 ? -5.466 6.944 22.631 1.00 72.81 105 TRP A O 1
ATOM 833 N N . LYS A 1 106 ? -5.212 7.927 24.629 1.00 73.19 106 LYS A N 1
ATOM 834 C CA . LYS A 1 106 ? -5.788 6.813 25.406 1.00 73.19 106 LYS A CA 1
ATOM 835 C C . LYS A 1 106 ? -7.235 6.520 24.994 1.00 73.19 106 LYS A C 1
ATOM 837 O O . LYS A 1 106 ? -7.598 5.355 24.832 1.00 73.19 106 LYS A O 1
ATOM 842 N N . ILE A 1 107 ? -8.040 7.560 24.767 1.00 77.00 107 ILE A N 1
ATOM 843 C CA . ILE A 1 107 ? -9.430 7.422 24.299 1.00 77.00 107 ILE A CA 1
ATOM 844 C C . ILE A 1 107 ? -9.476 6.801 22.898 1.00 77.00 107 ILE A C 1
ATOM 846 O O . ILE A 1 107 ? -10.280 5.903 22.647 1.00 77.00 107 ILE A O 1
ATOM 850 N N . LEU A 1 108 ? -8.599 7.240 21.994 1.00 74.62 108 LEU A N 1
ATOM 851 C CA . LEU A 1 108 ? -8.525 6.718 20.627 1.00 74.62 108 LEU A CA 1
ATOM 852 C C . LEU A 1 108 ? -8.117 5.240 20.595 1.00 74.62 108 LEU A C 1
ATOM 854 O O . LEU A 1 108 ? -8.740 4.431 19.907 1.00 74.62 108 LEU A O 1
ATOM 858 N N . VAL A 1 109 ? -7.119 4.855 21.391 1.00 77.38 109 VAL A N 1
ATOM 859 C CA . VAL A 1 109 ? -6.705 3.451 21.530 1.00 77.38 109 VAL A CA 1
ATOM 860 C C . VAL A 1 109 ? -7.838 2.602 22.113 1.00 77.38 109 VAL A C 1
ATOM 862 O O . VAL A 1 109 ? -8.109 1.508 21.612 1.00 77.38 109 VAL A O 1
ATOM 865 N N . TRP A 1 110 ? -8.551 3.116 23.117 1.00 78.31 110 TRP A N 1
ATOM 866 C CA . TRP A 1 110 ? -9.717 2.449 23.697 1.00 78.31 110 TRP A CA 1
ATOM 867 C C . TRP A 1 110 ? -10.837 2.242 22.665 1.00 78.31 110 TRP A C 1
ATOM 869 O O . TRP A 1 110 ? -11.340 1.127 22.525 1.00 78.31 110 TRP A O 1
ATOM 879 N N . LYS A 1 111 ? -11.156 3.262 21.857 1.00 79.69 111 LYS A N 1
ATOM 880 C CA . LYS A 1 111 ? -12.130 3.152 20.757 1.00 79.69 111 LYS A CA 1
ATOM 881 C C . LYS A 1 111 ? -11.716 2.131 19.701 1.00 79.69 111 LYS A C 1
ATOM 883 O O . LYS A 1 111 ? -12.545 1.346 19.237 1.00 79.69 111 LYS A O 1
ATOM 888 N N . LYS A 1 112 ? -10.426 2.076 19.362 1.00 80.38 112 LYS A N 1
ATOM 889 C CA . LYS A 1 112 ? -9.884 1.075 18.435 1.00 80.38 112 LYS A CA 1
ATOM 890 C C . LYS A 1 112 ? -10.041 -0.352 18.976 1.00 80.38 112 LYS A C 1
ATOM 892 O O . LYS A 1 112 ? -10.420 -1.248 18.219 1.00 80.38 112 LYS A O 1
ATOM 897 N N . ARG A 1 113 ? -9.786 -0.566 20.274 1.00 81.19 113 ARG A N 1
ATOM 898 C CA . ARG A 1 113 ? -10.004 -1.854 20.959 1.00 81.19 113 ARG A CA 1
ATOM 899 C C . ARG A 1 113 ? -11.485 -2.242 20.966 1.00 81.19 113 ARG A C 1
ATOM 901 O O . ARG A 1 113 ? -11.795 -3.352 20.538 1.00 81.19 113 ARG A O 1
ATOM 908 N N . GLN A 1 114 ? -12.377 -1.317 21.332 1.00 83.06 114 GLN A N 1
ATOM 909 C CA . GLN A 1 114 ? -13.835 -1.510 21.298 1.00 83.06 114 GLN A CA 1
ATOM 910 C C . GLN A 1 114 ? -14.306 -1.975 19.908 1.00 83.06 114 GLN A C 1
ATOM 912 O O . GLN A 1 114 ? -14.936 -3.021 19.771 1.00 83.06 114 GLN A O 1
ATOM 917 N N . SER A 1 115 ? -13.940 -1.237 18.855 1.00 78.25 115 SER A N 1
ATOM 918 C CA . SER A 1 115 ? -14.345 -1.550 17.477 1.00 78.25 115 SER A CA 1
ATOM 919 C C . SER A 1 115 ? -13.874 -2.934 17.018 1.00 78.25 115 SER A C 1
ATOM 921 O O . SER A 1 115 ? -14.561 -3.623 16.261 1.00 78.25 115 SER A O 1
ATOM 923 N N . ARG A 1 116 ? -12.671 -3.350 17.429 1.00 79.50 116 ARG A N 1
ATOM 924 C CA . ARG A 1 116 ? -12.134 -4.669 17.077 1.00 79.50 116 ARG A CA 1
ATOM 925 C C . ARG A 1 116 ? -12.856 -5.784 17.839 1.00 79.50 116 ARG A C 1
ATOM 927 O O . ARG A 1 116 ? -13.175 -6.800 17.230 1.00 79.50 116 ARG A O 1
ATOM 934 N N . TYR A 1 117 ? -13.135 -5.575 19.125 1.00 84.12 117 TYR A N 1
ATOM 935 C CA . TYR A 1 117 ? -13.883 -6.504 19.971 1.00 84.12 117 TYR A CA 1
ATOM 936 C C . TYR A 1 117 ? -15.274 -6.798 19.404 1.00 84.12 117 TYR A C 1
ATOM 938 O O . TYR A 1 117 ? -15.620 -7.953 19.156 1.00 84.12 117 TYR A O 1
ATOM 946 N N . GLU A 1 118 ? -16.051 -5.747 19.135 1.00 79.25 118 GLU A N 1
ATOM 947 C CA . GLU A 1 118 ? -17.435 -5.879 18.676 1.00 79.25 118 GLU A CA 1
ATOM 948 C C . GLU A 1 118 ? -17.516 -6.569 17.314 1.00 79.25 118 GLU A C 1
ATOM 950 O O . GLU A 1 118 ? -18.353 -7.447 17.124 1.00 79.25 118 GLU A O 1
ATOM 955 N N . ARG A 1 119 ? -16.600 -6.256 16.387 1.00 77.38 119 ARG A N 1
ATOM 956 C CA . ARG A 1 119 ? -16.530 -6.930 15.081 1.00 77.38 119 ARG A CA 1
ATOM 957 C C . ARG A 1 119 ? -16.334 -8.436 15.205 1.00 77.38 119 ARG A C 1
ATOM 959 O O . ARG A 1 119 ? -17.038 -9.187 14.540 1.00 77.38 119 ARG A O 1
ATOM 966 N N . ILE A 1 120 ? -15.391 -8.874 16.040 1.00 79.19 120 ILE A N 1
ATOM 967 C CA . ILE A 1 120 ? -15.109 -10.305 16.218 1.00 79.19 120 ILE A CA 1
ATOM 968 C C . ILE A 1 120 ? -16.301 -10.996 16.890 1.00 79.19 120 ILE A C 1
ATOM 970 O O . ILE A 1 120 ? -16.674 -12.094 16.484 1.00 79.19 120 ILE A O 1
ATOM 974 N N . ARG A 1 121 ? -16.926 -10.343 17.877 1.00 83.06 121 ARG A N 1
ATOM 975 C CA . ARG A 1 121 ? -18.142 -10.838 18.533 1.00 83.06 121 ARG A CA 1
ATOM 976 C C . ARG A 1 121 ? -19.285 -11.028 17.535 1.00 83.06 121 ARG A C 1
ATOM 978 O O . ARG A 1 121 ? -19.813 -12.128 17.438 1.00 83.06 121 ARG A O 1
ATOM 985 N N . ILE A 1 122 ? -19.604 -9.999 16.747 1.00 77.50 122 ILE A N 1
ATOM 986 C CA . ILE A 1 122 ? -20.641 -10.064 15.706 1.00 77.50 122 ILE A CA 1
ATOM 987 C C . ILE A 1 122 ? -20.298 -11.160 14.696 1.00 77.50 122 ILE A C 1
ATOM 989 O O . ILE A 1 122 ? -21.147 -11.967 14.354 1.00 77.50 122 ILE A O 1
ATOM 993 N N . GLN A 1 123 ? -19.048 -11.259 14.248 1.00 77.31 123 GLN A N 1
ATOM 994 C CA . GLN A 1 123 ? -18.652 -12.294 13.293 1.00 77.31 123 GLN A CA 1
ATOM 995 C C . GLN A 1 123 ? -18.833 -13.721 13.839 1.00 77.31 123 GLN A C 1
ATOM 997 O O . GLN A 1 123 ? -19.137 -14.623 13.065 1.00 77.31 123 GLN A O 1
ATOM 1002 N N . LYS A 1 124 ? -18.633 -13.938 15.145 1.00 76.69 124 LYS A N 1
ATOM 1003 C CA . LYS A 1 124 ? -18.806 -15.253 15.779 1.00 76.69 124 LYS A CA 1
ATOM 1004 C C . LYS A 1 124 ? -20.264 -15.593 16.095 1.00 76.69 124 LYS A C 1
ATOM 1006 O O . LYS A 1 124 ? -20.622 -16.759 15.984 1.00 76.69 124 LYS A O 1
ATOM 1011 N N . HIS A 1 125 ? -21.066 -14.607 16.493 1.00 76.44 125 HIS A N 1
ATOM 1012 C CA . HIS A 1 125 ? -22.413 -14.823 17.044 1.00 76.44 125 HIS A CA 1
ATOM 1013 C C . HIS A 1 125 ? -23.551 -14.247 16.189 1.00 76.44 125 HIS A C 1
ATOM 1015 O O . HIS A 1 125 ? -24.702 -14.297 16.609 1.00 76.44 125 HIS A O 1
ATOM 1021 N N . SER A 1 126 ? -23.268 -13.685 15.008 1.00 70.31 126 SER A N 1
ATOM 1022 C CA . SER A 1 126 ? -24.322 -13.276 14.067 1.00 70.31 126 SER A CA 1
ATOM 1023 C C . SER A 1 126 ? -24.867 -14.478 13.305 1.00 70.31 126 SER A C 1
ATOM 1025 O O . SER A 1 126 ? -24.118 -15.274 12.735 1.00 70.31 126 SER A O 1
ATOM 1027 N N . ASP A 1 127 ? -26.192 -14.588 13.274 1.00 61.50 127 ASP A N 1
ATOM 1028 C CA . ASP A 1 127 ? -26.878 -15.599 12.484 1.00 61.50 127 ASP A CA 1
ATOM 1029 C C . ASP A 1 127 ? -26.770 -15.261 10.990 1.00 61.50 127 ASP A C 1
ATOM 1031 O O . ASP A 1 127 ? -27.155 -14.182 10.534 1.00 61.50 127 ASP A O 1
ATOM 1035 N N . VAL A 1 128 ? -26.253 -16.205 10.200 1.00 56.75 128 VAL A N 1
ATOM 1036 C CA . VAL A 1 128 ? -26.233 -16.089 8.738 1.00 56.75 128 VAL A CA 1
ATOM 1037 C C . VAL A 1 128 ? -27.641 -16.373 8.214 1.00 56.75 128 VAL A C 1
ATOM 1039 O O . VAL A 1 128 ? -28.074 -17.525 8.149 1.00 56.75 128 VAL A O 1
ATOM 1042 N N . ILE A 1 129 ? -28.363 -15.324 7.819 1.00 56.84 129 ILE A N 1
ATOM 1043 C CA . ILE A 1 129 ? -29.681 -15.454 7.186 1.00 56.84 129 ILE A CA 1
ATOM 1044 C C . ILE A 1 129 ? -29.491 -16.091 5.799 1.00 56.84 129 ILE A C 1
ATOM 1046 O O . ILE A 1 129 ? -28.934 -15.483 4.890 1.00 56.84 129 ILE A O 1
ATOM 1050 N N . THR A 1 130 ? -29.927 -17.345 5.651 1.00 50.75 130 THR A N 1
ATOM 1051 C CA . THR A 1 130 ? -29.792 -18.164 4.425 1.00 50.75 130 THR A CA 1
ATOM 1052 C C . THR A 1 130 ? -31.098 -18.301 3.625 1.00 50.75 130 THR A C 1
ATOM 1054 O O . THR A 1 130 ? -31.155 -19.084 2.679 1.00 50.75 130 THR A O 1
ATOM 1057 N N . GLY A 1 131 ? -32.149 -17.553 3.979 1.00 50.81 131 GLY A N 1
ATOM 1058 C CA . GLY A 1 131 ? -33.433 -17.542 3.262 1.00 50.81 131 GLY A CA 1
ATOM 1059 C C . GLY A 1 131 ? -33.472 -16.573 2.072 1.00 50.81 131 GLY A C 1
ATOM 1060 O O . GLY A 1 131 ? -32.729 -15.593 2.043 1.00 50.81 131 GLY A O 1
ATOM 1061 N N . GLU A 1 132 ? -34.354 -16.830 1.096 1.00 52.06 132 GLU A N 1
ATOM 1062 C CA . GLU A 1 132 ? -34.719 -15.846 0.063 1.00 52.06 132 GLU A CA 1
ATOM 1063 C C . GLU A 1 132 ? -35.407 -14.645 0.725 1.00 52.06 132 GLU A C 1
ATOM 1065 O O . GLU A 1 132 ? -36.508 -14.764 1.255 1.00 52.06 132 GLU A O 1
ATOM 1070 N N . ILE A 1 133 ? -34.732 -13.496 0.701 1.00 53.06 133 ILE A N 1
ATOM 1071 C CA . ILE A 1 133 ? -35.221 -12.234 1.262 1.00 53.06 133 ILE A CA 1
ATOM 1072 C C . ILE A 1 133 ? -36.267 -11.660 0.300 1.00 53.06 133 ILE A C 1
ATOM 1074 O O . ILE A 1 133 ? -35.940 -11.349 -0.849 1.00 53.06 133 ILE A O 1
ATOM 1078 N N . GLN A 1 134 ? -37.516 -11.518 0.749 1.00 54.88 134 GLN A N 1
ATOM 1079 C CA . GLN A 1 134 ? -38.560 -10.858 -0.040 1.00 54.88 134 GLN A CA 1
ATOM 1080 C C . GLN A 1 134 ? -38.320 -9.339 -0.077 1.00 54.88 134 GLN A C 1
ATOM 1082 O O . GLN A 1 134 ? -37.883 -8.745 0.907 1.00 54.88 134 GLN A O 1
ATOM 1087 N N . GLU A 1 135 ? -38.615 -8.688 -1.209 1.00 52.62 135 GLU A N 1
ATOM 1088 C CA . GLU A 1 135 ? -38.371 -7.245 -1.414 1.00 52.62 135 GLU A CA 1
ATOM 1089 C C . GLU A 1 135 ? -39.039 -6.370 -0.336 1.00 52.62 135 GLU A C 1
ATOM 1091 O O . GLU A 1 135 ? -38.487 -5.349 0.058 1.00 52.62 135 GLU A O 1
ATOM 1096 N N . GLU A 1 136 ? -40.183 -6.800 0.200 1.00 54.81 136 GLU A N 1
ATOM 1097 C CA . GLU A 1 136 ? -40.929 -6.100 1.255 1.00 54.81 136 GLU A CA 1
ATOM 1098 C C . GLU A 1 136 ? -40.261 -6.201 2.645 1.00 54.81 136 GLU A C 1
ATOM 1100 O O . GLU A 1 136 ? -40.374 -5.278 3.452 1.00 54.81 136 GLU A O 1
ATOM 1105 N N . GLU A 1 137 ? -39.490 -7.261 2.913 1.00 54.78 137 GLU A N 1
ATOM 1106 C CA . GLU A 1 137 ? -38.651 -7.402 4.120 1.00 54.78 137 GLU A CA 1
ATOM 1107 C C . GLU A 1 137 ? -37.334 -6.621 3.993 1.00 54.78 137 GLU A C 1
ATOM 1109 O O . GLU A 1 137 ? -36.746 -6.199 4.984 1.00 54.78 137 GLU A O 1
ATOM 1114 N N . MET A 1 138 ? -36.901 -6.357 2.759 1.00 51.28 138 MET A N 1
ATOM 1115 C CA . MET A 1 138 ? -35.691 -5.599 2.435 1.00 51.28 138 MET A CA 1
ATOM 1116 C C . MET A 1 138 ? -35.790 -4.110 2.825 1.00 51.28 138 MET A C 1
ATOM 1118 O O . MET A 1 138 ? -34.765 -3.443 2.983 1.00 51.28 138 MET A O 1
ATOM 1122 N N . PHE A 1 139 ? -37.017 -3.594 2.982 1.00 48.34 139 PHE A N 1
ATOM 1123 C CA . PHE A 1 139 ? -37.310 -2.204 3.361 1.00 48.34 139 PHE A CA 1
ATOM 1124 C C . PHE A 1 139 ? -37.896 -2.045 4.773 1.00 48.34 139 PHE A C 1
ATOM 1126 O O . PHE A 1 139 ? -37.928 -0.923 5.278 1.00 48.34 139 PHE A O 1
ATOM 1133 N N . ASN A 1 140 ? -38.294 -3.135 5.439 1.00 51.69 140 ASN A N 1
ATOM 1134 C CA . ASN A 1 140 ? -38.640 -3.142 6.864 1.00 51.69 140 ASN A CA 1
ATOM 1135 C C . ASN A 1 140 ? -37.402 -3.507 7.690 1.00 51.69 140 ASN A C 1
ATOM 1137 O O . ASN A 1 140 ? -37.297 -4.584 8.270 1.00 51.69 140 ASN A O 1
ATOM 1141 N N . LEU A 1 141 ? -36.429 -2.598 7.700 1.00 50.47 141 LEU A N 1
ATOM 1142 C CA . LEU A 1 141 ? -35.219 -2.737 8.502 1.00 50.47 141 LEU A CA 1
ATOM 1143 C C . LEU A 1 141 ? -35.534 -2.404 9.964 1.00 50.47 141 LEU A C 1
ATOM 1145 O O . LEU A 1 141 ? -35.374 -1.264 10.396 1.00 50.47 141 LEU A O 1
ATOM 1149 N N . ASP A 1 142 ? -35.940 -3.411 10.733 1.00 46.47 142 ASP A N 1
ATOM 1150 C CA . ASP A 1 142 ? -35.657 -3.410 12.167 1.00 46.47 142 ASP A CA 1
ATOM 1151 C C . ASP A 1 142 ? -34.130 -3.483 12.332 1.00 46.47 142 ASP A C 1
ATOM 1153 O O . ASP A 1 142 ? -33.529 -4.518 12.062 1.00 46.47 142 ASP A O 1
ATOM 1157 N N . ASP A 1 143 ? -33.533 -2.343 12.694 1.00 48.38 143 ASP A N 1
ATOM 1158 C CA . ASP A 1 143 ? -32.218 -1.973 13.270 1.00 48.38 143 ASP A CA 1
ATOM 1159 C C . ASP A 1 143 ? -31.094 -3.009 13.570 1.00 48.38 143 ASP A C 1
ATOM 1161 O O . ASP A 1 143 ? -30.151 -2.704 14.306 1.00 48.38 143 ASP A O 1
ATOM 1165 N N . LYS A 1 144 ? -31.074 -4.219 13.004 1.00 51.81 144 LYS A N 1
ATOM 1166 C CA . LYS A 1 144 ? -30.030 -5.226 13.250 1.00 51.81 144 LYS A CA 1
ATOM 1167 C C . LYS A 1 144 ? -29.467 -5.819 11.957 1.00 51.81 144 LYS A C 1
ATOM 1169 O O . LYS A 1 144 ? -29.849 -6.883 11.496 1.00 51.81 144 LYS A O 1
ATOM 1174 N N . GLN A 1 145 ? -28.446 -5.118 11.462 1.00 56.12 145 GLN A N 1
ATOM 1175 C CA . GLN A 1 145 ? -27.211 -5.695 10.909 1.00 56.12 145 GLN A CA 1
ATOM 1176 C C . GLN A 1 145 ? -27.308 -6.629 9.691 1.00 56.12 145 GLN A C 1
ATOM 1178 O O . GLN A 1 145 ? -26.783 -7.738 9.714 1.00 56.12 145 GLN A O 1
ATOM 1183 N N . LEU A 1 146 ? -27.775 -6.122 8.551 1.00 58.78 146 LEU A N 1
ATOM 1184 C CA . LEU A 1 146 ? -27.259 -6.587 7.259 1.00 58.78 146 LEU A CA 1
ATOM 1185 C C . LEU A 1 146 ? -26.892 -5.381 6.391 1.00 58.78 146 LEU A C 1
ATOM 1187 O O . LEU A 1 146 ? -27.692 -4.468 6.197 1.00 58.78 146 LEU A O 1
ATOM 1191 N N . LEU A 1 147 ? -25.649 -5.359 5.901 1.00 63.69 147 LEU A N 1
ATOM 1192 C CA . LEU A 1 147 ? -25.185 -4.341 4.958 1.00 63.69 147 LEU A CA 1
ATOM 1193 C C . LEU A 1 147 ? -25.963 -4.498 3.650 1.00 63.69 147 LEU A C 1
ATOM 1195 O O . LEU A 1 147 ? -26.053 -5.601 3.107 1.00 63.69 147 LEU A O 1
ATOM 1199 N N . SER A 1 148 ? -26.504 -3.401 3.123 1.00 77.00 148 SER A N 1
ATOM 1200 C CA . SER A 1 148 ? -27.251 -3.450 1.869 1.00 77.00 148 SER A CA 1
ATOM 1201 C C . SER A 1 148 ? -26.335 -3.885 0.722 1.00 77.00 148 SER A C 1
ATOM 1203 O O . SER A 1 148 ? -25.137 -3.584 0.701 1.00 77.00 148 SER A O 1
ATOM 1205 N N . ARG A 1 149 ? -26.893 -4.559 -0.291 1.00 75.38 149 ARG A N 1
ATOM 1206 C CA . ARG A 1 149 ? -26.144 -4.947 -1.501 1.00 75.38 149 ARG A CA 1
ATOM 1207 C C . ARG A 1 149 ? -25.395 -3.758 -2.111 1.00 75.38 149 ARG A C 1
ATOM 1209 O O . ARG A 1 149 ? -24.264 -3.917 -2.561 1.00 75.38 149 ARG A O 1
ATOM 1216 N N . GLN A 1 150 ? -26.006 -2.574 -2.064 1.00 72.69 150 GLN A N 1
ATOM 1217 C CA . GLN A 1 150 ? -25.408 -1.329 -2.533 1.00 72.69 150 GLN A CA 1
ATOM 1218 C C . GLN A 1 150 ? -24.161 -0.943 -1.723 1.00 72.69 150 GLN A C 1
ATOM 1220 O O . GLN A 1 150 ? -23.144 -0.583 -2.315 1.00 72.69 150 GLN A O 1
ATOM 1225 N N . GLN A 1 151 ? -24.197 -1.072 -0.392 1.00 77.25 151 GLN A N 1
ATOM 1226 C CA . GLN A 1 151 ? -23.042 -0.812 0.475 1.00 77.25 151 GLN A CA 1
ATOM 1227 C C . GLN A 1 151 ? -21.890 -1.784 0.193 1.00 77.25 151 GLN A C 1
ATOM 1229 O O . GLN A 1 151 ? -20.738 -1.356 0.105 1.00 77.25 151 GLN A O 1
ATOM 1234 N N . ILE A 1 152 ? -22.193 -3.069 -0.016 1.00 81.69 152 ILE A N 1
ATOM 1235 C CA . ILE A 1 152 ? -21.187 -4.087 -0.350 1.00 81.69 152 ILE A CA 1
ATOM 1236 C C . ILE A 1 152 ? -20.523 -3.757 -1.692 1.00 81.69 152 ILE A C 1
ATOM 1238 O O . ILE A 1 152 ? -19.297 -3.685 -1.771 1.00 81.69 152 ILE A O 1
ATOM 1242 N N . THR A 1 153 ? -21.307 -3.484 -2.739 1.00 82.38 153 THR A N 1
ATOM 1243 C CA . THR A 1 153 ? -20.758 -3.143 -4.062 1.00 82.38 153 THR A CA 1
ATOM 1244 C C . THR A 1 153 ? -19.966 -1.841 -4.048 1.00 82.38 153 THR A C 1
ATOM 1246 O O . THR A 1 153 ? -18.917 -1.754 -4.682 1.00 82.38 153 THR A O 1
ATOM 1249 N N . MET A 1 154 ? -20.425 -0.846 -3.284 1.00 81.38 154 MET A N 1
ATOM 1250 C CA . MET A 1 154 ? -19.715 0.419 -3.119 1.00 81.38 154 MET A CA 1
ATOM 1251 C C . MET A 1 154 ? -18.352 0.193 -2.464 1.00 81.38 154 MET A C 1
ATOM 1253 O O . MET A 1 154 ? -17.356 0.773 -2.898 1.00 81.38 154 MET A O 1
ATOM 1257 N N . ARG A 1 155 ? -18.277 -0.685 -1.455 1.00 87.00 155 ARG A N 1
ATOM 1258 C CA . ARG A 1 155 ? -17.002 -1.005 -0.814 1.00 87.00 155 ARG A CA 1
ATOM 1259 C C . ARG A 1 155 ? -16.062 -1.757 -1.751 1.00 87.00 155 ARG A C 1
ATOM 1261 O O . ARG A 1 155 ? -14.894 -1.394 -1.831 1.00 87.00 155 ARG A O 1
ATOM 1268 N N . MET A 1 156 ? -16.576 -2.737 -2.493 1.00 91.00 156 MET A N 1
ATOM 1269 C CA . MET A 1 156 ? -15.789 -3.477 -3.485 1.00 91.00 156 MET A CA 1
ATOM 1270 C C . MET A 1 156 ? -15.183 -2.547 -4.541 1.00 91.00 156 MET A C 1
ATOM 1272 O O . MET A 1 156 ? -14.003 -2.672 -4.864 1.00 91.00 156 MET A O 1
ATOM 1276 N N . GLU A 1 157 ? -15.964 -1.597 -5.057 1.00 90.06 157 GLU A N 1
ATOM 1277 C CA . GLU A 1 157 ? -15.471 -0.658 -6.067 1.00 90.06 157 GLU A CA 1
ATOM 1278 C C . GLU A 1 157 ? -14.487 0.354 -5.467 1.00 90.06 157 GLU A C 1
ATOM 1280 O O . GLU A 1 157 ? -13.472 0.663 -6.085 1.00 90.06 157 GLU A O 1
ATOM 1285 N N . SER A 1 158 ? -14.713 0.803 -4.229 1.00 88.94 158 SER A N 1
ATOM 1286 C CA . SER A 1 158 ? -13.756 1.652 -3.511 1.00 88.94 158 SER A CA 1
ATOM 1287 C C . SER A 1 158 ? -12.412 0.954 -3.296 1.00 88.94 158 SER A C 1
ATOM 1289 O O . SER A 1 158 ? -11.363 1.564 -3.504 1.00 88.94 158 SER A O 1
ATOM 1291 N N . ASP A 1 159 ? -12.416 -0.318 -2.892 1.00 92.38 159 ASP A N 1
ATOM 1292 C CA . ASP A 1 159 ? -11.185 -1.086 -2.690 1.00 92.38 159 ASP A CA 1
ATOM 1293 C C . ASP A 1 159 ? -10.467 -1.327 -4.027 1.00 92.38 159 ASP A C 1
ATOM 1295 O O . ASP A 1 159 ? -9.243 -1.193 -4.113 1.00 92.38 159 ASP A O 1
ATOM 1299 N N . ARG A 1 160 ? -11.222 -1.596 -5.100 1.00 95.69 160 ARG A N 1
ATOM 1300 C CA . ARG A 1 160 ? -10.684 -1.717 -6.460 1.00 95.69 160 ARG A CA 1
ATOM 1301 C C . ARG A 1 160 ? -10.038 -0.416 -6.936 1.00 95.69 160 ARG A C 1
ATOM 1303 O O . ARG A 1 160 ? -8.923 -0.449 -7.454 1.00 95.69 160 ARG A O 1
ATOM 1310 N N . GLU A 1 161 ? -10.708 0.715 -6.752 1.00 93.56 161 GLU A N 1
ATOM 1311 C CA . GLU A 1 161 ? -10.208 2.028 -7.161 1.00 93.56 161 GLU A CA 1
ATOM 1312 C C . GLU A 1 161 ? -9.000 2.453 -6.311 1.00 93.56 161 GLU A C 1
ATOM 1314 O O . GLU A 1 161 ? -8.022 2.974 -6.843 1.00 93.56 161 GLU A O 1
ATOM 1319 N N . SER A 1 162 ? -9.003 2.152 -5.010 1.00 90.31 162 SER A N 1
ATOM 1320 C CA . SER A 1 162 ? -7.846 2.353 -4.129 1.00 90.31 162 SER A CA 1
ATOM 1321 C C . SER A 1 162 ? -6.644 1.521 -4.580 1.00 90.31 162 SER A C 1
ATOM 1323 O O . SER A 1 1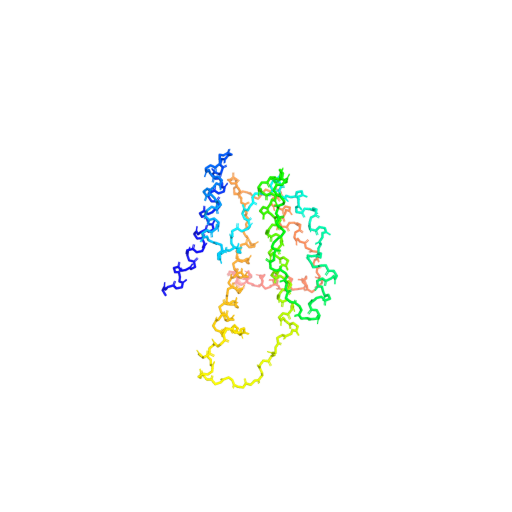62 ? -5.544 2.051 -4.754 1.00 90.31 162 SER A O 1
ATOM 1325 N N . HIS A 1 163 ? -6.854 0.231 -4.863 1.00 93.50 163 HIS A N 1
ATOM 1326 C CA . HIS A 1 163 ? -5.798 -0.632 -5.379 1.00 93.50 163 HIS A CA 1
ATOM 1327 C C . HIS A 1 163 ? -5.258 -0.109 -6.710 1.00 93.50 163 HIS A C 1
ATOM 1329 O O . HIS A 1 163 ? -4.046 0.009 -6.876 1.00 93.50 163 HIS A O 1
ATOM 1335 N N . LYS A 1 164 ? -6.140 0.283 -7.632 1.00 95.88 164 LYS A N 1
ATOM 1336 C CA . LYS A 1 164 ? -5.762 0.863 -8.921 1.00 95.88 164 LYS A CA 1
ATOM 1337 C C . LYS A 1 164 ? -4.899 2.118 -8.742 1.00 95.88 164 LYS A C 1
ATOM 1339 O O . LYS A 1 164 ? -3.771 2.136 -9.228 1.00 95.88 164 LYS A O 1
ATOM 1344 N N . ARG A 1 165 ? -5.352 3.100 -7.956 1.00 91.50 165 ARG A N 1
ATOM 1345 C CA . ARG A 1 165 ? -4.592 4.332 -7.664 1.00 91.50 165 ARG A CA 1
ATOM 1346 C C . ARG A 1 165 ? -3.252 4.055 -6.990 1.00 91.50 165 ARG A C 1
ATOM 1348 O O . ARG A 1 165 ? -2.259 4.702 -7.306 1.00 91.50 165 ARG A O 1
ATOM 1355 N N . SER A 1 166 ? -3.190 3.055 -6.108 1.00 86.81 166 SER A N 1
ATOM 1356 C CA . SER A 1 166 ? -1.930 2.647 -5.471 1.00 86.81 166 SER A CA 1
ATOM 1357 C C . SER A 1 166 ? -0.907 2.092 -6.471 1.00 86.81 166 SER A C 1
ATOM 1359 O O . SER A 1 166 ? 0.295 2.202 -6.245 1.00 86.81 166 SER A O 1
ATOM 1361 N N . LYS A 1 167 ? -1.365 1.500 -7.585 1.00 92.75 167 LYS A N 1
ATOM 1362 C CA . LYS A 1 167 ? -0.499 0.975 -8.651 1.00 92.75 167 LYS A CA 1
ATOM 1363 C C . LYS A 1 167 ? -0.106 2.040 -9.673 1.00 92.75 167 LYS A C 1
ATOM 1365 O O . LYS A 1 167 ? 0.978 1.943 -10.244 1.00 92.75 167 LYS A O 1
ATOM 1370 N N . GLU A 1 168 ? -0.941 3.055 -9.879 1.00 92.12 168 GLU A N 1
ATOM 1371 C CA . GLU A 1 168 ? -0.691 4.156 -10.820 1.00 92.12 168 GLU A CA 1
ATOM 1372 C C . GLU A 1 168 ? 0.559 4.976 -10.476 1.00 92.12 168 GLU A C 1
ATOM 1374 O O . GLU A 1 168 ? 1.169 5.542 -11.376 1.00 92.12 168 GLU A O 1
ATOM 1379 N N . THR A 1 169 ? 0.983 5.013 -9.211 1.00 88.00 169 THR A N 1
ATOM 1380 C CA . THR A 1 169 ? 2.157 5.788 -8.775 1.00 88.00 169 THR A CA 1
ATOM 1381 C C . THR A 1 169 ? 3.439 4.964 -8.633 1.00 88.00 169 THR A C 1
ATOM 1383 O O . THR A 1 169 ? 4.505 5.539 -8.426 1.00 88.00 169 THR A O 1
ATOM 1386 N N . LEU A 1 170 ? 3.386 3.634 -8.790 1.00 85.06 170 LEU A N 1
ATOM 1387 C CA . LEU A 1 170 ? 4.541 2.748 -8.554 1.00 85.06 170 LEU A CA 1
ATOM 1388 C C . LEU A 1 170 ? 5.730 2.994 -9.490 1.00 85.06 170 LEU A C 1
ATOM 1390 O O . LEU A 1 170 ? 6.866 2.682 -9.134 1.00 85.06 170 LEU A O 1
ATOM 1394 N N . TRP A 1 171 ? 5.471 3.501 -10.693 1.00 83.69 171 TRP A N 1
ATOM 1395 C CA . TRP A 1 171 ? 6.490 3.772 -11.706 1.00 83.69 171 TRP A CA 1
ATOM 1396 C C . TRP A 1 171 ? 6.993 5.223 -11.677 1.00 83.69 171 TRP A C 1
ATOM 1398 O O . TRP A 1 171 ? 7.891 5.567 -12.444 1.00 83.69 171 TRP A O 1
ATOM 1408 N N . ILE A 1 172 ? 6.440 6.077 -10.808 1.00 83.75 172 ILE A N 1
ATOM 1409 C CA . ILE A 1 172 ? 6.858 7.476 -10.691 1.00 83.75 172 ILE A CA 1
ATOM 1410 C C . ILE A 1 172 ? 8.195 7.543 -9.949 1.00 83.75 172 ILE A C 1
ATOM 1412 O O . ILE A 1 172 ? 8.336 7.037 -8.837 1.00 83.75 172 ILE A O 1
ATOM 1416 N N . VAL A 1 173 ? 9.170 8.219 -10.555 1.00 81.38 173 VAL A N 1
ATOM 1417 C CA . VAL A 1 173 ? 10.461 8.527 -9.933 1.00 81.38 173 VAL A CA 1
ATOM 1418 C C . VAL A 1 173 ? 10.487 10.013 -9.587 1.00 81.38 173 VAL A C 1
ATOM 1420 O O . VAL A 1 173 ? 10.495 10.867 -10.473 1.00 81.38 173 VAL A O 1
ATOM 1423 N N . ASN A 1 174 ? 10.479 10.329 -8.291 1.00 77.12 174 ASN A N 1
ATOM 1424 C CA . ASN A 1 174 ? 10.513 11.712 -7.817 1.00 77.12 174 ASN A CA 1
ATOM 1425 C C . ASN A 1 174 ? 11.916 12.299 -8.007 1.00 77.12 174 ASN A C 1
ATOM 1427 O O . ASN A 1 174 ? 12.859 11.871 -7.345 1.00 77.12 174 ASN A O 1
ATOM 1431 N N . ARG A 1 175 ? 12.040 13.302 -8.880 1.00 80.81 175 ARG A N 1
ATOM 1432 C CA . ARG A 1 175 ? 13.277 14.065 -9.095 1.00 80.81 175 ARG A CA 1
ATOM 1433 C C . ARG A 1 175 ? 13.094 15.484 -8.543 1.00 80.81 175 ARG A C 1
ATOM 1435 O O . ARG A 1 175 ? 12.521 16.328 -9.234 1.00 80.81 175 ARG A O 1
ATOM 1442 N N . PRO A 1 176 ? 13.473 15.741 -7.277 1.00 69.88 176 PRO A N 1
ATOM 1443 C CA . PRO A 1 176 ? 13.294 17.047 -6.656 1.00 69.88 176 PRO A CA 1
ATOM 1444 C C . PRO A 1 176 ? 14.301 18.048 -7.240 1.00 69.88 176 PRO A C 1
ATOM 1446 O O . PRO A 1 176 ? 15.452 18.074 -6.831 1.00 69.88 176 PRO A O 1
ATOM 1449 N N . HIS A 1 177 ? 13.828 18.877 -8.175 1.00 65.69 177 HIS A N 1
ATOM 1450 C CA . HIS A 1 177 ? 14.574 19.910 -8.904 1.00 65.69 177 HIS A CA 1
ATOM 1451 C C . HIS A 1 177 ? 15.725 19.402 -9.789 1.00 65.69 177 HIS A C 1
ATOM 1453 O O . HIS A 1 177 ? 16.504 18.529 -9.429 1.00 65.69 177 HIS A O 1
ATOM 1459 N N . GLU A 1 178 ? 15.773 19.955 -11.003 1.00 64.56 178 GLU A N 1
ATOM 1460 C CA . GLU A 1 178 ? 16.628 19.520 -12.104 1.00 64.56 178 GLU A CA 1
ATOM 1461 C C . GLU A 1 178 ? 18.077 19.271 -11.680 1.00 64.56 178 GLU A C 1
ATOM 1463 O O . GLU A 1 178 ? 18.746 20.129 -11.099 1.00 64.56 178 GLU A O 1
ATOM 1468 N N . PRO A 1 179 ? 18.554 18.077 -12.031 1.00 61.69 179 PRO A N 1
ATOM 1469 C CA . PRO A 1 179 ? 18.927 17.877 -13.422 1.00 61.69 179 PRO A CA 1
ATOM 1470 C C . PRO A 1 179 ? 18.235 16.689 -14.105 1.00 61.69 179 PRO A C 1
ATOM 1472 O O . PRO A 1 179 ? 17.874 15.699 -13.483 1.00 61.69 179 PRO A O 1
ATOM 1475 N N . ASN A 1 180 ? 18.096 16.765 -15.432 1.00 70.19 180 ASN A N 1
ATOM 1476 C CA . ASN A 1 180 ? 17.515 15.710 -16.280 1.00 70.19 180 ASN A CA 1
ATOM 1477 C C . ASN A 1 180 ? 18.356 14.416 -16.370 1.00 70.19 180 ASN A C 1
ATOM 1479 O O . ASN A 1 180 ? 18.031 13.536 -17.169 1.00 70.19 180 ASN A O 1
ATOM 1483 N N . TYR A 1 181 ? 19.437 14.288 -15.596 1.00 78.75 181 TYR A N 1
ATOM 1484 C CA . TYR A 1 181 ? 20.267 13.087 -15.569 1.00 78.75 181 TYR A CA 1
ATOM 1485 C C . TYR A 1 181 ? 19.906 12.178 -14.393 1.00 78.75 181 TYR A C 1
ATOM 1487 O O . TYR A 1 181 ? 19.505 12.633 -13.326 1.00 78.75 181 TYR A O 1
ATOM 1495 N N . VAL A 1 182 ? 20.071 10.874 -14.607 1.00 81.38 182 VAL A N 1
ATOM 1496 C CA . VAL A 1 182 ? 19.907 9.857 -13.566 1.00 81.38 182 VAL A CA 1
ATOM 1497 C C . VAL A 1 182 ? 21.058 10.008 -12.573 1.00 81.38 182 VAL A C 1
ATOM 1499 O O . VAL A 1 182 ? 22.223 9.923 -12.964 1.00 81.38 182 VAL A O 1
ATOM 1502 N N . THR A 1 183 ? 20.746 10.255 -11.302 1.00 83.12 183 THR A N 1
ATOM 1503 C CA . THR A 1 183 ? 21.756 10.275 -10.236 1.00 83.12 183 THR A CA 1
ATOM 1504 C C . THR A 1 183 ? 22.143 8.851 -9.842 1.00 83.12 183 THR A C 1
ATOM 1506 O O . THR A 1 183 ? 21.377 7.907 -10.038 1.00 83.12 183 THR A O 1
ATOM 1509 N N . GLU A 1 184 ? 23.332 8.674 -9.266 1.00 83.19 184 GLU A N 1
ATOM 1510 C CA . GLU A 1 184 ? 23.783 7.360 -8.789 1.00 83.19 184 GLU A CA 1
ATOM 1511 C C . GLU A 1 184 ? 22.839 6.788 -7.718 1.00 83.19 184 GLU A C 1
ATOM 1513 O O . GLU A 1 184 ? 22.510 5.603 -7.745 1.00 83.19 184 GLU A O 1
ATOM 1518 N N . GLU A 1 185 ? 22.324 7.644 -6.832 1.00 82.12 185 GLU A N 1
ATOM 1519 C CA . GLU A 1 185 ? 21.340 7.261 -5.816 1.00 82.12 185 GLU A CA 1
ATOM 1520 C C . GLU A 1 185 ? 20.015 6.799 -6.441 1.00 82.12 185 GLU A C 1
ATOM 1522 O O . GLU A 1 185 ? 19.464 5.771 -6.035 1.00 82.12 185 GLU A O 1
ATOM 1527 N N . GLU A 1 186 ? 19.526 7.503 -7.474 1.00 84.81 186 GLU A N 1
ATOM 1528 C CA . GLU A 1 186 ? 18.347 7.078 -8.236 1.00 84.81 186 GLU A CA 1
ATOM 1529 C C . GLU A 1 186 ? 18.604 5.723 -8.905 1.00 84.81 186 GLU A C 1
ATOM 1531 O O . GLU A 1 186 ? 17.764 4.824 -8.815 1.00 84.81 186 GLU A O 1
ATOM 1536 N N . PHE A 1 187 ? 19.764 5.562 -9.548 1.00 86.81 187 PHE A N 1
ATOM 1537 C CA . PHE A 1 187 ? 20.140 4.330 -10.234 1.00 86.81 187 PHE A CA 1
ATOM 1538 C C . PHE A 1 187 ? 20.165 3.134 -9.275 1.00 86.81 187 PHE A C 1
ATOM 1540 O O . PHE A 1 187 ? 19.522 2.109 -9.528 1.00 86.81 187 PHE A O 1
ATOM 1547 N N . ALA A 1 188 ? 20.860 3.288 -8.147 1.00 85.06 188 ALA A N 1
ATOM 1548 C CA . ALA A 1 188 ? 21.004 2.248 -7.144 1.00 85.06 188 ALA A CA 1
ATOM 1549 C C . ALA A 1 188 ? 19.642 1.836 -6.568 1.00 85.06 188 ALA A C 1
ATOM 1551 O O . ALA A 1 188 ? 19.314 0.650 -6.521 1.00 85.06 188 ALA A O 1
ATOM 1552 N N . HIS A 1 189 ? 18.814 2.806 -6.171 1.00 83.69 189 HIS A N 1
ATOM 1553 C CA . HIS A 1 189 ? 17.566 2.521 -5.469 1.00 83.69 189 HIS A CA 1
ATOM 1554 C C . HIS A 1 189 ? 16.433 2.054 -6.396 1.00 83.69 189 HIS A C 1
ATOM 1556 O O . HIS A 1 189 ? 15.691 1.129 -6.055 1.00 83.69 189 HIS A O 1
ATOM 1562 N N . ASN A 1 190 ? 16.280 2.673 -7.572 1.00 83.75 190 ASN A N 1
ATOM 1563 C CA . ASN A 1 190 ? 15.138 2.407 -8.449 1.00 83.75 190 ASN A CA 1
ATOM 1564 C C . ASN A 1 190 ? 15.372 1.304 -9.473 1.00 83.75 190 ASN A C 1
ATOM 1566 O O . ASN A 1 190 ? 14.392 0.680 -9.878 1.00 83.75 190 ASN A O 1
ATOM 1570 N N . TYR A 1 191 ? 16.622 1.051 -9.863 1.00 85.50 191 TYR A N 1
ATOM 1571 C CA . TYR A 1 191 ? 16.945 0.105 -10.928 1.00 85.50 191 TYR A CA 1
ATOM 1572 C C . TYR A 1 191 ? 17.779 -1.054 -10.391 1.00 85.50 191 TYR A C 1
ATOM 1574 O O . TYR A 1 191 ? 17.357 -2.198 -10.509 1.00 85.50 191 TYR A O 1
ATOM 1582 N N . TRP A 1 192 ? 18.914 -0.777 -9.746 1.00 87.12 192 TRP A N 1
ATOM 1583 C CA . TRP A 1 192 ? 19.872 -1.816 -9.359 1.00 87.12 192 TRP A CA 1
ATOM 1584 C C . TRP A 1 192 ? 19.363 -2.725 -8.235 1.00 87.12 192 TRP A C 1
ATOM 1586 O O . TRP A 1 192 ? 19.318 -3.941 -8.395 1.00 87.12 192 TRP A O 1
ATOM 1596 N N . ASN A 1 193 ? 18.903 -2.148 -7.123 1.00 86.69 193 ASN A N 1
ATOM 1597 C CA . ASN A 1 193 ? 18.470 -2.912 -5.948 1.00 86.69 193 ASN A CA 1
ATOM 1598 C C . ASN A 1 193 ? 17.182 -3.716 -6.181 1.00 86.69 193 ASN A C 1
ATOM 1600 O O . ASN A 1 193 ? 16.889 -4.643 -5.429 1.00 86.69 193 ASN A O 1
ATOM 1604 N N . LYS A 1 194 ? 16.402 -3.364 -7.211 1.00 83.31 194 LYS A N 1
ATOM 1605 C CA . LYS A 1 194 ? 15.182 -4.090 -7.591 1.00 83.31 194 LYS A CA 1
ATOM 1606 C C . LYS A 1 194 ? 15.469 -5.272 -8.517 1.00 83.31 194 LYS A C 1
ATOM 1608 O O . LYS A 1 194 ? 14.598 -6.123 -8.680 1.00 83.31 194 LYS A O 1
ATOM 1613 N N . VAL A 1 195 ? 16.660 -5.341 -9.119 1.00 84.88 195 VAL A N 1
ATOM 1614 C CA . VAL A 1 195 ? 17.032 -6.460 -9.987 1.00 84.88 195 VAL A CA 1
ATOM 1615 C C . VAL A 1 195 ? 17.321 -7.682 -9.127 1.00 84.88 195 VAL A C 1
ATOM 1617 O O . VAL A 1 195 ? 18.270 -7.720 -8.346 1.00 84.88 195 VAL A O 1
ATOM 1620 N N . GLN A 1 196 ? 16.501 -8.711 -9.300 1.00 84.56 196 GLN A N 1
ATOM 1621 C CA . GLN A 1 196 ? 16.752 -10.031 -8.740 1.00 84.56 196 GLN A CA 1
ATOM 1622 C C . GLN A 1 196 ? 17.473 -10.904 -9.767 1.00 84.56 196 GLN A C 1
ATOM 1624 O O . GLN A 1 196 ? 17.428 -10.655 -10.974 1.00 84.56 196 GLN A O 1
ATOM 1629 N N . LYS A 1 197 ? 18.160 -11.945 -9.288 1.00 84.81 197 LYS A N 1
ATOM 1630 C CA . LYS A 1 197 ? 18.759 -12.940 -10.176 1.00 84.81 197 LYS A CA 1
ATOM 1631 C C . LYS A 1 197 ? 17.634 -13.628 -10.951 1.00 84.81 197 LYS A C 1
ATOM 1633 O O . LYS A 1 197 ? 16.826 -14.318 -10.339 1.00 84.81 197 LYS A O 1
ATOM 1638 N N . MET A 1 198 ? 17.615 -13.448 -12.271 1.00 85.25 198 MET A N 1
ATOM 1639 C CA . MET A 1 198 ? 16.617 -14.083 -13.131 1.00 85.25 198 MET A CA 1
ATOM 1640 C C . MET A 1 198 ? 16.687 -15.606 -13.006 1.00 85.25 198 MET A C 1
ATOM 1642 O O . MET A 1 198 ? 17.771 -16.204 -12.986 1.00 85.25 198 MET A O 1
ATOM 1646 N N . SER A 1 199 ? 15.516 -16.223 -12.947 1.00 91.19 199 SER A N 1
ATOM 1647 C CA . SER A 1 199 ? 15.341 -17.660 -13.110 1.00 91.19 199 SER A CA 1
ATOM 1648 C C . SER A 1 199 ? 15.634 -18.089 -14.553 1.00 91.19 199 SER A C 1
ATOM 1650 O O . SER A 1 199 ? 15.679 -17.279 -15.482 1.00 91.19 199 SER A O 1
ATOM 1652 N N . SER A 1 200 ? 15.831 -19.394 -14.757 1.00 90.31 200 SER A N 1
ATOM 1653 C CA . SER A 1 200 ? 16.059 -19.943 -16.100 1.00 90.31 200 SER A CA 1
ATOM 1654 C C . SER A 1 200 ? 14.863 -19.713 -17.035 1.00 90.31 200 SER A C 1
ATOM 1656 O O . SER A 1 200 ? 15.059 -19.536 -18.235 1.00 90.31 200 SER A O 1
ATOM 1658 N N . GLU A 1 201 ? 13.641 -19.705 -16.495 1.00 92.62 201 GLU A N 1
ATOM 1659 C CA . GLU A 1 201 ? 12.402 -19.490 -17.253 1.00 92.62 201 GLU A CA 1
ATOM 1660 C C . GLU A 1 201 ? 12.272 -18.027 -17.696 1.00 92.62 201 GLU A C 1
ATOM 1662 O O . GLU A 1 201 ? 12.041 -17.748 -18.876 1.00 92.62 201 GLU A O 1
ATOM 1667 N N . GLU A 1 202 ? 12.526 -17.082 -16.789 1.00 91.00 202 GLU A N 1
ATOM 1668 C CA . GLU A 1 202 ? 12.551 -15.648 -17.107 1.00 91.00 202 GLU A CA 1
ATOM 1669 C C . GLU A 1 202 ? 13.642 -15.317 -18.127 1.00 91.00 202 GLU A C 1
ATOM 1671 O O . GLU A 1 202 ? 13.411 -14.542 -19.053 1.00 91.00 202 GLU A O 1
ATOM 1676 N N . TYR A 1 203 ? 14.815 -15.943 -18.003 1.00 91.81 203 TYR A N 1
ATOM 1677 C CA . TYR A 1 203 ? 15.907 -15.756 -18.953 1.00 91.81 203 TYR A CA 1
ATOM 1678 C C . TYR A 1 203 ? 15.547 -16.261 -20.356 1.00 91.81 203 TYR A C 1
ATOM 1680 O O . TYR A 1 203 ? 15.821 -15.577 -21.342 1.00 91.81 203 TYR A O 1
ATOM 1688 N N . SER A 1 204 ? 14.891 -17.422 -20.461 1.00 93.81 204 SER A N 1
ATOM 1689 C CA . SER A 1 204 ? 14.403 -17.921 -21.753 1.00 93.81 204 SER A CA 1
ATOM 1690 C C . SER A 1 204 ? 13.358 -16.986 -22.372 1.00 93.81 204 SER A C 1
ATOM 1692 O O . SER A 1 204 ? 13.492 -16.607 -23.533 1.00 93.81 204 SER A O 1
ATOM 1694 N N . SER A 1 205 ? 12.412 -16.495 -21.565 1.00 93.12 205 SER A N 1
ATOM 1695 C CA . SER A 1 205 ? 11.388 -15.540 -22.007 1.00 93.12 205 SER A CA 1
ATOM 1696 C C . SER A 1 205 ? 12.003 -14.217 -22.479 1.00 93.12 205 SER A C 1
ATOM 1698 O O . SER A 1 205 ? 11.566 -13.636 -23.471 1.00 93.12 205 SER A O 1
ATOM 1700 N N . LEU A 1 206 ? 13.053 -13.742 -21.802 1.00 92.56 206 LEU A N 1
ATOM 1701 C CA . LEU A 1 206 ? 13.801 -12.554 -22.210 1.00 92.56 206 LEU A CA 1
ATOM 1702 C C . LEU A 1 206 ? 14.472 -12.749 -23.577 1.00 92.56 206 LEU A C 1
ATOM 1704 O O . LEU A 1 206 ? 14.427 -11.846 -24.414 1.00 92.56 206 LEU A O 1
ATOM 1708 N N . LEU A 1 207 ? 15.091 -13.909 -23.814 1.00 94.19 207 LEU A N 1
ATOM 1709 C CA . LEU A 1 207 ? 15.718 -14.221 -25.101 1.00 94.19 207 LEU A CA 1
ATOM 1710 C C . LEU A 1 207 ? 14.696 -14.289 -26.237 1.00 94.19 207 LEU A C 1
ATOM 1712 O O . LEU A 1 207 ? 14.998 -13.816 -27.333 1.00 94.19 207 LEU A O 1
ATOM 1716 N N . ASP A 1 208 ? 13.495 -14.801 -25.974 1.00 96.06 208 ASP A N 1
ATOM 1717 C CA . ASP A 1 208 ? 12.412 -14.827 -26.958 1.00 96.06 208 ASP A CA 1
ATOM 1718 C C . ASP A 1 208 ? 11.973 -13.406 -27.340 1.00 96.06 208 ASP A C 1
ATOM 1720 O O . ASP A 1 208 ? 11.938 -13.066 -28.525 1.00 96.06 208 ASP A O 1
ATOM 1724 N N . VAL A 1 209 ? 11.761 -12.528 -26.350 1.00 96.06 209 VAL A N 1
ATOM 1725 C CA . VAL A 1 209 ? 11.422 -11.111 -26.583 1.00 96.06 209 VAL A CA 1
ATOM 1726 C C . VAL A 1 209 ? 12.525 -10.388 -27.365 1.00 96.06 209 VAL A C 1
ATOM 1728 O O . VAL A 1 209 ? 12.240 -9.634 -28.299 1.00 96.06 209 VAL A O 1
ATOM 1731 N N . LEU A 1 210 ? 13.798 -10.624 -27.029 1.00 94.88 210 LEU A N 1
ATOM 1732 C CA . LEU A 1 210 ? 14.935 -10.055 -27.763 1.00 94.88 210 LEU A CA 1
ATOM 1733 C C . LEU A 1 210 ? 15.038 -10.612 -29.190 1.00 94.88 210 LEU A C 1
ATOM 1735 O O . LEU A 1 210 ? 15.387 -9.880 -30.121 1.00 94.88 210 LEU A O 1
ATOM 1739 N N . GLY A 1 211 ? 14.721 -11.892 -29.378 1.00 95.31 211 GLY A N 1
ATOM 1740 C CA . GLY A 1 211 ? 14.643 -12.536 -30.684 1.00 95.31 211 GLY A CA 1
ATOM 1741 C C . GLY A 1 211 ? 13.572 -11.900 -31.567 1.00 95.31 211 GLY A C 1
ATOM 1742 O O . GLY A 1 211 ? 13.843 -11.583 -32.727 1.00 95.31 211 GLY A O 1
ATOM 1743 N N . ASP A 1 212 ? 12.389 -11.647 -31.016 1.00 94.69 212 ASP A N 1
ATOM 1744 C CA . ASP A 1 212 ? 11.294 -10.982 -31.721 1.00 94.69 212 ASP A CA 1
ATOM 1745 C C . ASP A 1 212 ? 11.610 -9.520 -32.039 1.00 94.69 212 ASP A C 1
ATOM 1747 O O . ASP A 1 212 ? 11.363 -9.067 -33.161 1.00 94.69 212 ASP A O 1
ATOM 1751 N N . LEU A 1 213 ? 12.267 -8.805 -31.122 1.00 94.19 213 LEU A N 1
ATOM 1752 C CA . LEU A 1 213 ? 12.774 -7.461 -31.388 1.00 94.19 213 LEU A CA 1
ATOM 1753 C C . LEU A 1 213 ? 13.768 -7.462 -32.558 1.00 94.19 213 LEU A C 1
ATOM 1755 O O . LEU A 1 213 ? 13.679 -6.619 -33.447 1.00 94.19 213 LEU A O 1
ATOM 1759 N N . ASN A 1 214 ? 14.690 -8.424 -32.605 1.00 92.69 214 ASN A N 1
ATOM 1760 C CA . ASN A 1 214 ? 15.666 -8.532 -33.689 1.00 92.69 214 ASN A CA 1
ATOM 1761 C C . ASN A 1 214 ? 14.994 -8.852 -35.036 1.00 92.69 214 ASN A C 1
ATOM 1763 O O . ASN A 1 214 ? 15.355 -8.273 -36.059 1.00 92.69 214 ASN A O 1
ATOM 1767 N N . LYS A 1 215 ? 13.973 -9.722 -35.053 1.00 91.44 215 LYS A N 1
ATOM 1768 C CA . LYS A 1 215 ? 13.160 -9.968 -36.259 1.00 91.44 215 LYS A CA 1
ATOM 1769 C C . LYS A 1 215 ? 12.477 -8.684 -36.734 1.00 91.44 215 LYS A C 1
ATOM 1771 O O . LYS A 1 215 ? 12.545 -8.372 -37.922 1.00 91.44 215 LYS A O 1
ATOM 1776 N N . LEU A 1 216 ? 11.880 -7.922 -35.815 1.00 90.06 216 LEU A N 1
ATOM 1777 C CA . LEU A 1 216 ? 11.233 -6.647 -36.123 1.00 90.06 216 LEU A CA 1
ATOM 1778 C C . LEU A 1 216 ? 12.237 -5.634 -36.690 1.00 90.06 216 LEU A C 1
ATOM 1780 O O . LEU A 1 216 ? 11.989 -5.037 -37.736 1.00 90.06 216 LEU A O 1
ATOM 1784 N N . VAL A 1 217 ? 13.405 -5.499 -36.066 1.00 90.50 217 VAL A N 1
ATOM 1785 C CA . VAL A 1 217 ? 14.485 -4.621 -36.537 1.00 90.50 217 VAL A CA 1
ATOM 1786 C C . VAL A 1 217 ? 14.961 -5.028 -37.935 1.00 90.50 217 VAL A C 1
ATOM 1788 O O . VAL A 1 217 ? 15.057 -4.175 -38.814 1.00 90.50 217 VAL A O 1
ATOM 1791 N N . ARG A 1 218 ? 15.175 -6.325 -38.192 1.00 86.62 218 ARG A N 1
ATOM 1792 C CA . ARG A 1 218 ? 15.546 -6.837 -39.525 1.00 86.62 218 ARG A CA 1
ATOM 1793 C C . ARG A 1 218 ? 14.487 -6.550 -40.583 1.00 86.62 218 ARG A C 1
ATOM 1795 O O . ARG A 1 218 ? 14.843 -6.222 -41.703 1.00 86.62 218 ARG A O 1
ATOM 1802 N N . SER A 1 219 ? 13.208 -6.644 -40.226 1.00 84.94 219 SER A N 1
ATOM 1803 C CA . SER A 1 219 ? 12.108 -6.293 -41.134 1.00 84.94 219 SER A CA 1
ATOM 1804 C C . SER A 1 219 ? 11.956 -4.782 -41.361 1.00 84.94 219 SER A C 1
ATOM 1806 O O . SER A 1 219 ? 11.367 -4.370 -42.358 1.00 84.94 219 SER A O 1
ATOM 1808 N N . SER A 1 220 ? 12.477 -3.957 -40.445 1.00 84.88 220 SER A N 1
ATOM 1809 C CA . SER A 1 220 ? 12.432 -2.492 -40.516 1.00 84.88 220 SER A CA 1
ATOM 1810 C C . SER A 1 220 ? 13.494 -1.925 -41.462 1.00 84.88 220 SER A C 1
ATOM 1812 O O . SER A 1 220 ? 13.240 -0.958 -42.185 1.00 84.88 220 SER A O 1
ATOM 1814 N N . PHE A 1 221 ? 14.677 -2.545 -41.513 1.00 82.62 221 PHE A N 1
ATOM 1815 C CA . PHE A 1 221 ? 15.677 -2.199 -42.515 1.00 82.62 221 PHE A CA 1
ATOM 1816 C C . PHE A 1 221 ? 15.185 -2.648 -43.895 1.00 82.62 221 PHE A C 1
ATOM 1818 O O . PHE A 1 221 ? 15.034 -3.834 -44.166 1.00 82.62 221 PHE A O 1
ATOM 1825 N N . LYS A 1 222 ? 14.948 -1.683 -44.791 1.00 65.75 222 LYS A N 1
ATOM 1826 C CA . LYS A 1 222 ? 14.543 -1.897 -46.194 1.00 65.75 222 LYS A CA 1
ATOM 1827 C C . LYS A 1 222 ? 15.612 -2.578 -47.064 1.00 65.75 222 LYS A C 1
ATOM 1829 O O . LYS A 1 222 ? 15.485 -2.559 -48.285 1.00 65.75 222 LYS A O 1
ATOM 1834 N N . ASP A 1 223 ? 16.623 -3.209 -46.480 1.00 61.19 223 ASP A N 1
ATOM 1835 C CA . ASP A 1 223 ? 17.634 -3.953 -47.225 1.00 61.19 223 ASP A CA 1
ATOM 1836 C C . ASP A 1 223 ? 17.121 -5.363 -47.552 1.00 61.19 223 ASP A C 1
ATOM 1838 O O . ASP A 1 223 ? 17.722 -6.377 -47.213 1.00 61.19 223 ASP A O 1
ATOM 1842 N N . ASN A 1 224 ? 16.013 -5.418 -48.295 1.00 57.22 224 ASN A N 1
ATOM 1843 C CA . ASN A 1 224 ? 15.869 -6.423 -49.344 1.00 57.22 224 ASN A CA 1
ATOM 1844 C C . ASN A 1 224 ? 16.723 -5.946 -50.527 1.00 57.22 224 ASN A C 1
ATOM 1846 O O . ASN A 1 224 ? 16.201 -5.502 -51.551 1.00 57.22 224 ASN A O 1
ATOM 1850 N N . ILE A 1 225 ? 18.045 -5.972 -50.359 1.00 53.09 225 ILE A N 1
ATOM 1851 C CA . ILE A 1 225 ? 18.948 -5.973 -51.505 1.00 53.09 225 ILE A CA 1
ATOM 1852 C C . ILE A 1 225 ? 18.936 -7.417 -52.005 1.00 53.09 225 ILE A C 1
ATOM 1854 O O . ILE A 1 225 ? 19.261 -8.339 -51.258 1.00 53.09 225 ILE A O 1
ATOM 1858 N N . ALA A 1 226 ? 18.430 -7.563 -53.227 1.00 42.44 226 ALA A N 1
ATOM 1859 C CA . ALA A 1 226 ? 18.372 -8.793 -54.006 1.00 42.44 226 ALA A CA 1
ATOM 1860 C C . ALA A 1 226 ? 19.719 -9.529 -54.092 1.00 42.44 226 ALA A C 1
ATOM 1862 O O . ALA A 1 226 ? 20.772 -8.851 -54.048 1.00 42.44 226 ALA A O 1
#

Organism: NCBI:txid45513

Sequence (226 aa):
MFESLVQDNFCQSSAQFSQILASLTPSLQSLMTAARFALKNAANEDYLFPHFPQTNVQELMLKYETQNELLTAEDLTNIENDVPFSEQPPTPSPQDTEDPLISAWKILVWKKRQSRYERIRIQKHSDVITGEIQEEEMFNLDDKQLLSRQQITMRMESDRESHKRSKETLWIVNRPHEPNYVTEEEFAHNYWNKVQKMSSEEYSSLLDVLGDLNKLVRSSFKDNIA

Foldseek 3Di:
DVVVVVVVVLVVLLVVLLVLVVPQDPDPVSVVVSVVSCVVVVVNVVSNPVRDDCPPCVVVCVVCVVVVPLDDPVLVVCLVVLHQDDPDQPPDDPPDPDDVVVVVVSRVSVVVSNVVSVVSSCVVPPDDPPDDQDPVNVPPDPPDDDDDPVNVVVVVVVVVVVVVVVVVCPPDDDDDDDDPDQDPVNCCPVPVVPDDDDDPVRVVVVVVVVVVVVVVVVVVPPPPPD

InterPro domains:
  IPR024637 CTD kinase subunit gamma Ctk3, C-terminal [PF12350] (148-216)
  IPR024638 CTD kinase subunit gamma Ctk3, N-terminal [PF12243] (13-50)
  IPR042326 CTD kinase subunit gamma [PTHR28291] (143-205)

pLDDT: mean 71.65, std 14.81, range [37.03, 96.06]

Radius of gyration: 27.54 Å; chains: 1; bounding box: 65×49×94 Å

Secondary structure (DSSP, 8-state):
-HHHHHHHHHHHHHHHHHHHHHT--SSHHHHHHHHHHHHHTGGGHHHHGGGS-TTTTHHHHHHHHT---SS-HHHHHHHHTTPPPP----PPPTT----HHHHHHHHHHHHHHHHHHHHHHHHHH-----S---TTTTT---SS----HHHHHHHHHHHHHHHHHHHHTTT-----S--SSPPHHHHIIIIITT-----HHHHHHHHHHHHHHHHHHHHHS-----